Protein AF-A0A7Y5G0J4-F1 (afdb_monomer)

Secondary structure (DSSP, 8-state):
-PPPP-S-GGG---HHHHHHHHHHHHHHHHHHHHIIIIIS-HHHHHHHHHHHHHHHHHHHHHHHHHHHHHHSTTHHHHHHHHHHHHHHHHHTTSHHHHHHHHHHHHHHHHHHHHHHHHHHHHHHHHHHHHHHHHHHHHT-HHHHHHHHHHHHHHHHHHHHHHHHHHHHHHHHHHHHHHHHHHHHHHHHHHHHHHHHHHHHHHHHHHHHHHHT----------S--

Structure (mmCIF, N/CA/C/O backbone):
data_AF-A0A7Y5G0J4-F1
#
_entry.id   AF-A0A7Y5G0J4-F1
#
loop_
_atom_site.group_PDB
_atom_site.id
_atom_site.type_symbol
_atom_site.label_atom_id
_atom_site.label_alt_id
_atom_site.label_comp_id
_atom_site.label_asym_id
_atom_site.label_entity_id
_atom_site.label_seq_id
_atom_site.pdbx_PDB_ins_code
_atom_site.Cartn_x
_atom_site.Cartn_y
_atom_site.Cartn_z
_atom_site.occupancy
_atom_site.B_iso_or_equiv
_atom_site.auth_seq_id
_atom_site.auth_comp_id
_atom_site.auth_asym_id
_atom_site.auth_atom_id
_atom_site.pdbx_PDB_model_num
ATOM 1 N N . MET A 1 1 ? -4.016 14.919 -93.651 1.00 45.12 1 MET A N 1
ATOM 2 C CA . MET A 1 1 ? -5.155 15.073 -92.718 1.00 45.12 1 MET A CA 1
ATOM 3 C C . MET A 1 1 ? -5.868 13.736 -92.632 1.00 45.12 1 MET A C 1
ATOM 5 O O . MET A 1 1 ? -6.363 13.275 -93.651 1.00 45.12 1 MET A O 1
ATOM 9 N N . ALA A 1 2 ? -5.837 13.068 -91.477 1.00 47.31 2 ALA A N 1
ATOM 10 C CA . ALA A 1 2 ? -6.532 11.793 -91.306 1.00 47.31 2 ALA A CA 1
ATOM 11 C C . ALA A 1 2 ? -8.051 12.014 -91.399 1.00 47.31 2 ALA A C 1
ATOM 13 O O . ALA A 1 2 ? -8.580 12.944 -90.786 1.00 47.31 2 ALA A O 1
ATOM 14 N N . LYS A 1 3 ? -8.729 11.192 -92.207 1.00 55.12 3 LYS A N 1
ATOM 15 C CA . LYS A 1 3 ? -10.177 11.253 -92.438 1.00 55.12 3 LYS A CA 1
ATOM 16 C C . LYS A 1 3 ? -10.890 11.051 -91.094 1.00 55.12 3 LYS A C 1
ATOM 18 O O . LYS A 1 3 ? -10.662 10.039 -90.432 1.00 55.12 3 LYS A O 1
ATOM 23 N N . ARG A 1 4 ? -11.694 12.027 -90.654 1.00 59.94 4 ARG A N 1
ATOM 24 C CA . ARG A 1 4 ? -12.544 11.867 -89.463 1.00 59.94 4 ARG A CA 1
ATOM 25 C C . ARG A 1 4 ? -13.545 10.751 -89.770 1.00 59.94 4 ARG A C 1
ATOM 27 O O . ARG A 1 4 ? -14.132 10.756 -90.842 1.00 59.94 4 ARG A O 1
ATOM 34 N N . SER A 1 5 ? -13.661 9.766 -88.884 1.00 60.00 5 SER A N 1
ATOM 35 C CA . SER A 1 5 ? -14.581 8.639 -89.064 1.00 60.00 5 SER A CA 1
ATOM 36 C C . SER A 1 5 ? -16.030 9.132 -89.106 1.00 60.00 5 SER A C 1
ATOM 38 O O . SER A 1 5 ? -16.421 9.874 -88.207 1.00 60.00 5 SER A O 1
ATOM 40 N N . ASP A 1 6 ? -16.818 8.661 -90.073 1.00 64.75 6 ASP A N 1
ATOM 41 C CA . ASP A 1 6 ? -18.230 9.037 -90.293 1.00 64.75 6 ASP A CA 1
ATOM 42 C C . ASP A 1 6 ? -19.220 8.411 -89.280 1.00 64.75 6 ASP A C 1
ATOM 44 O O . ASP A 1 6 ? -20.431 8.478 -89.465 1.00 64.75 6 ASP A O 1
ATOM 48 N N . ILE A 1 7 ? -18.720 7.789 -88.207 1.00 67.25 7 ILE A N 1
ATOM 49 C CA . ILE A 1 7 ? -19.542 7.155 -87.167 1.00 67.25 7 ILE A CA 1
ATOM 50 C C . ILE A 1 7 ? -20.028 8.246 -86.194 1.00 67.25 7 ILE A C 1
ATOM 52 O O . ILE A 1 7 ? -19.174 8.990 -85.682 1.00 67.25 7 ILE A O 1
ATOM 56 N N . PRO A 1 8 ? -21.345 8.352 -85.911 1.00 71.31 8 PRO A N 1
ATOM 57 C CA . PRO A 1 8 ? -21.879 9.267 -84.902 1.00 71.31 8 PRO A CA 1
ATOM 58 C C . PRO A 1 8 ? -21.146 9.085 -83.569 1.00 71.31 8 PRO A C 1
ATOM 60 O O . PRO A 1 8 ? -20.835 7.962 -83.178 1.00 71.31 8 PRO A O 1
ATOM 63 N N . ILE A 1 9 ? -20.847 10.178 -82.859 1.00 66.81 9 ILE A N 1
ATOM 64 C CA . ILE A 1 9 ? -20.087 10.128 -81.590 1.00 66.81 9 ILE A CA 1
ATOM 65 C C . ILE A 1 9 ? -20.737 9.182 -80.568 1.00 66.81 9 ILE A C 1
ATOM 67 O O . ILE A 1 9 ? -20.024 8.534 -79.807 1.00 66.81 9 ILE A O 1
ATOM 71 N N . GLU A 1 10 ? -22.064 9.079 -80.598 1.00 66.62 10 GLU A N 1
ATOM 72 C CA . GLU A 1 10 ? -22.886 8.254 -79.70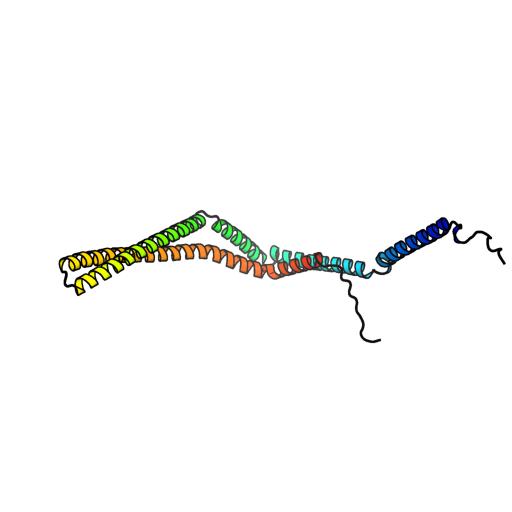8 1.00 66.62 10 GLU A CA 1
ATOM 73 C C . GLU A 1 10 ? -22.717 6.738 -79.931 1.00 66.62 10 GLU A C 1
ATOM 75 O O . GLU A 1 10 ? -22.928 5.968 -79.000 1.00 66.62 10 GLU A O 1
ATOM 80 N N . GLU A 1 11 ? -22.289 6.298 -81.123 1.00 71.94 11 GLU A N 1
ATOM 81 C CA . GLU A 1 11 ? -22.134 4.873 -81.483 1.00 71.94 11 GLU A CA 1
ATOM 82 C C . GLU A 1 11 ? -20.679 4.374 -81.404 1.00 71.94 11 GLU A C 1
ATOM 84 O O . GLU A 1 11 ? -20.387 3.207 -81.676 1.00 71.94 11 GLU A O 1
ATOM 89 N N . ARG A 1 12 ? -19.725 5.249 -81.062 1.00 75.12 12 ARG A N 1
ATOM 90 C CA . ARG A 1 12 ? -18.301 4.890 -81.025 1.00 75.12 12 ARG A CA 1
ATOM 91 C C . ARG A 1 12 ? -17.968 4.175 -79.720 1.00 75.12 12 ARG A C 1
ATOM 93 O O . ARG A 1 12 ? -18.114 4.730 -78.635 1.00 75.12 12 ARG A O 1
ATOM 100 N N . ASP A 1 13 ? -17.448 2.956 -79.832 1.00 78.88 13 ASP A N 1
ATOM 101 C CA . ASP A 1 13 ? -16.995 2.194 -78.671 1.00 78.88 13 ASP A CA 1
ATOM 102 C C . ASP A 1 13 ? -15.651 2.730 -78.150 1.00 78.88 13 ASP A C 1
ATOM 104 O O . ASP A 1 13 ? -14.577 2.450 -78.689 1.00 78.88 13 ASP A O 1
ATOM 108 N N . TYR A 1 14 ? -15.717 3.515 -77.076 1.00 83.88 14 TYR A N 1
ATOM 109 C CA . TYR A 1 14 ? -14.554 4.045 -76.365 1.00 83.88 14 TYR A CA 1
ATOM 110 C C . TYR A 1 14 ? -14.057 3.124 -75.244 1.00 83.88 14 TYR A C 1
ATOM 112 O O . TYR A 1 14 ? -13.113 3.492 -74.546 1.00 83.88 14 TYR A O 1
ATOM 120 N N . SER A 1 15 ? -14.635 1.931 -75.065 1.00 85.38 15 SER A N 1
ATOM 121 C CA . SER A 1 15 ? -14.339 1.053 -73.922 1.00 85.38 15 SER A CA 1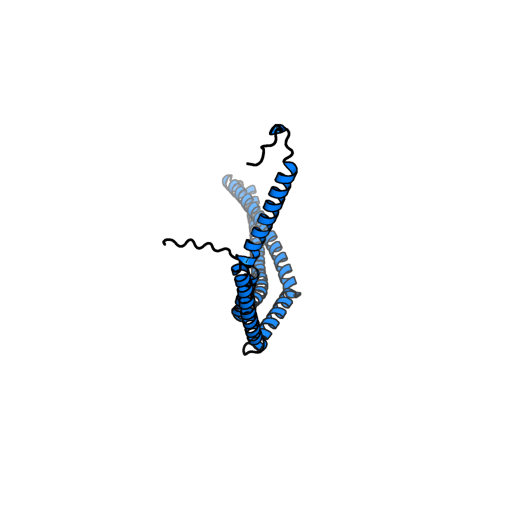
ATOM 122 C C . SER A 1 15 ? -12.863 0.673 -73.832 1.00 85.38 15 SER A C 1
ATOM 124 O O . SER A 1 15 ? -12.301 0.643 -72.742 1.00 85.38 15 SER A O 1
ATOM 126 N N . HIS A 1 16 ? -12.197 0.454 -74.968 1.00 86.25 16 HIS A N 1
ATOM 127 C CA . HIS A 1 16 ? -10.762 0.159 -75.022 1.00 86.25 16 HIS A CA 1
ATOM 128 C C . HIS A 1 16 ? -9.891 1.372 -74.651 1.00 86.25 16 HIS A C 1
ATOM 130 O O . HIS A 1 16 ? -8.908 1.216 -73.931 1.00 86.25 16 HIS A O 1
ATOM 136 N N . ILE A 1 17 ? -10.259 2.584 -75.088 1.00 88.00 17 ILE A N 1
ATOM 137 C CA . ILE A 1 17 ? -9.561 3.827 -74.712 1.00 88.00 17 ILE A CA 1
ATOM 138 C C . ILE A 1 17 ? -9.751 4.087 -73.221 1.00 88.00 17 ILE A C 1
ATOM 140 O O . ILE A 1 17 ? -8.777 4.351 -72.521 1.00 88.00 17 ILE A O 1
ATOM 144 N N . TYR A 1 18 ? -10.981 3.947 -72.724 1.00 90.62 18 TYR A N 1
ATOM 145 C CA . TYR A 1 18 ? -11.283 4.063 -71.304 1.00 90.62 18 TYR A CA 1
ATOM 146 C C . TYR A 1 18 ? -10.487 3.041 -70.490 1.00 90.62 18 TYR A C 1
ATOM 148 O O . TYR A 1 18 ? -9.806 3.425 -69.549 1.00 90.62 18 TYR A O 1
ATOM 156 N N . PHE A 1 19 ? -10.468 1.769 -70.899 1.00 94.00 19 PHE A N 1
ATOM 157 C CA . PHE A 1 19 ? -9.692 0.722 -70.236 1.00 94.00 19 PHE A CA 1
ATOM 158 C C . PHE A 1 19 ? -8.194 1.045 -70.187 1.00 94.00 19 PHE A C 1
ATOM 160 O O . PHE A 1 19 ? -7.582 0.936 -69.127 1.00 94.00 19 PHE A O 1
ATOM 167 N N . VAL A 1 20 ? -7.603 1.493 -71.300 1.00 94.12 20 VAL A N 1
ATOM 168 C CA . VAL A 1 20 ? -6.185 1.883 -71.346 1.00 94.12 20 VAL A CA 1
ATOM 169 C C . VAL A 1 20 ? -5.917 3.093 -70.449 1.00 94.12 20 VAL A C 1
ATOM 171 O O . VAL A 1 20 ? -4.961 3.075 -69.676 1.00 94.12 20 VAL A O 1
ATOM 174 N N . CYS A 1 21 ? -6.763 4.123 -70.490 1.00 94.12 21 CYS A N 1
ATOM 175 C CA . CYS A 1 21 ? -6.635 5.294 -69.622 1.00 94.12 21 CYS A CA 1
ATOM 176 C C . CYS A 1 21 ? -6.797 4.935 -68.137 1.00 94.12 21 CYS A C 1
ATOM 178 O O . CYS A 1 21 ? -6.017 5.406 -67.314 1.00 94.12 21 CYS A O 1
ATOM 180 N N . SER A 1 22 ? -7.752 4.071 -67.788 1.00 93.12 22 SER A N 1
ATOM 181 C CA . SER A 1 22 ? -7.958 3.576 -66.423 1.00 93.12 22 SER A CA 1
ATOM 182 C C . SER A 1 22 ? -6.797 2.705 -65.946 1.00 93.12 22 SER A C 1
ATOM 184 O O . SER A 1 22 ? -6.371 2.843 -64.802 1.00 93.12 22 SER A O 1
ATOM 186 N N . ALA A 1 23 ? -6.239 1.851 -66.808 1.00 94.81 23 ALA A N 1
ATOM 187 C CA . ALA A 1 23 ? -5.066 1.042 -66.488 1.00 94.81 23 ALA A CA 1
ATOM 188 C C . ALA A 1 23 ? -3.824 1.919 -66.261 1.00 94.81 23 ALA A C 1
ATOM 190 O O . ALA A 1 23 ? -3.105 1.728 -65.282 1.00 94.81 23 ALA A O 1
ATOM 191 N N . LEU A 1 24 ? -3.604 2.924 -67.116 1.00 96.00 24 LEU A N 1
ATOM 192 C CA . LEU A 1 24 ? -2.523 3.897 -66.943 1.00 96.00 24 LEU A CA 1
ATOM 193 C C . LEU A 1 24 ? -2.695 4.716 -65.664 1.00 96.00 24 LEU A C 1
ATOM 195 O O . LEU A 1 24 ? -1.723 4.911 -64.935 1.00 96.00 24 LEU A O 1
ATOM 199 N N . LEU A 1 25 ? -3.921 5.149 -65.360 1.00 95.62 25 LEU A N 1
ATOM 200 C CA . LEU A 1 25 ? -4.226 5.846 -64.116 1.00 95.62 25 LEU A CA 1
ATOM 201 C C . LEU A 1 25 ? -3.913 4.962 -62.905 1.00 95.62 25 LEU A C 1
ATOM 203 O O . LEU A 1 25 ? -3.213 5.410 -62.002 1.00 95.62 25 LEU A O 1
ATOM 207 N N . ALA A 1 26 ? -4.356 3.701 -62.909 1.00 95.38 26 ALA A N 1
ATOM 208 C CA . ALA A 1 26 ? -4.093 2.762 -61.824 1.00 95.38 26 ALA A CA 1
ATOM 209 C C . ALA A 1 26 ? -2.587 2.553 -61.608 1.00 95.38 26 ALA A C 1
ATOM 211 O O . ALA A 1 26 ? -2.108 2.666 -60.481 1.00 95.38 26 ALA A O 1
ATOM 212 N N . VAL A 1 27 ? -1.822 2.320 -62.680 1.00 96.00 27 VAL A N 1
ATOM 213 C CA . VAL A 1 27 ? -0.360 2.170 -62.604 1.00 96.00 27 VAL A CA 1
ATOM 214 C C . VAL A 1 27 ? 0.298 3.438 -62.062 1.00 96.00 27 VAL A C 1
ATOM 216 O O . VAL A 1 27 ? 1.147 3.344 -61.177 1.00 96.00 27 VAL A O 1
ATOM 219 N N . ALA A 1 28 ? -0.112 4.620 -62.526 1.00 94.69 28 ALA A N 1
ATOM 220 C CA . ALA A 1 28 ? 0.411 5.889 -62.028 1.00 94.69 28 ALA A CA 1
ATOM 221 C C . ALA A 1 28 ? 0.089 6.101 -60.540 1.00 94.69 28 ALA A C 1
ATOM 223 O O . ALA A 1 28 ? 0.949 6.555 -59.788 1.00 94.69 28 ALA A O 1
ATOM 224 N N . THR A 1 29 ? -1.114 5.730 -60.088 1.00 93.62 29 THR A N 1
ATOM 225 C CA . THR A 1 29 ? -1.495 5.797 -58.670 1.00 93.62 29 THR A CA 1
ATOM 226 C C . THR A 1 29 ? -0.674 4.827 -57.822 1.00 93.62 29 THR A C 1
ATOM 228 O O . THR A 1 29 ? -0.127 5.238 -56.801 1.00 93.62 29 THR A O 1
ATOM 231 N N . PHE A 1 30 ? -0.515 3.568 -58.243 1.00 93.25 30 PHE A N 1
ATOM 232 C CA . PHE A 1 30 ? 0.323 2.603 -57.522 1.00 93.25 30 PHE A CA 1
ATOM 233 C C . PHE A 1 30 ? 1.782 3.046 -57.467 1.00 93.25 30 PHE A C 1
ATOM 235 O O . PHE A 1 30 ? 2.403 2.985 -56.407 1.00 93.25 30 PHE A O 1
ATOM 242 N N . TRP A 1 31 ? 2.316 3.540 -58.582 1.00 93.12 31 TRP A N 1
ATOM 243 C CA . TRP A 1 31 ? 3.670 4.072 -58.631 1.00 93.12 31 TRP A CA 1
ATOM 244 C C . TRP A 1 31 ? 3.838 5.271 -57.694 1.00 93.12 31 TRP A C 1
ATOM 246 O O . TRP A 1 31 ? 4.789 5.293 -56.921 1.00 93.12 31 TRP A O 1
ATOM 256 N N . ALA A 1 32 ? 2.891 6.214 -57.676 1.00 89.25 32 ALA A N 1
ATOM 257 C CA . ALA A 1 32 ? 2.928 7.366 -56.774 1.00 89.25 32 ALA A CA 1
ATOM 258 C C . ALA A 1 32 ? 2.867 6.957 -55.291 1.00 89.25 32 ALA A C 1
ATOM 260 O O . ALA A 1 32 ? 3.576 7.530 -54.464 1.00 89.25 32 ALA A O 1
ATOM 261 N N . VAL A 1 33 ? 2.067 5.943 -54.945 1.00 85.44 33 VAL A N 1
ATOM 262 C CA . VAL A 1 33 ? 2.011 5.391 -53.580 1.00 85.44 33 VAL A CA 1
ATOM 263 C C . VAL A 1 33 ? 3.345 4.742 -53.199 1.00 85.44 33 VAL A C 1
ATOM 265 O O . VAL A 1 33 ? 3.855 4.986 -52.105 1.00 85.44 33 VAL A O 1
ATOM 268 N N . ILE A 1 34 ? 3.946 3.958 -54.100 1.00 84.81 34 ILE A N 1
ATOM 269 C CA . ILE A 1 34 ? 5.256 3.332 -53.872 1.00 84.81 34 ILE A CA 1
ATOM 270 C C . ILE A 1 34 ? 6.349 4.400 -53.728 1.00 84.81 34 ILE A C 1
ATOM 272 O O . ILE A 1 34 ? 7.123 4.342 -52.775 1.00 84.81 34 ILE A O 1
ATOM 276 N N . ASP A 1 35 ? 6.385 5.396 -54.614 1.00 84.69 35 ASP A N 1
ATOM 277 C CA . ASP A 1 35 ? 7.335 6.515 -54.579 1.00 84.69 35 ASP A CA 1
ATOM 278 C C . ASP A 1 35 ? 7.221 7.303 -53.262 1.00 84.69 35 ASP A C 1
ATOM 280 O O . ASP A 1 35 ? 8.220 7.589 -52.599 1.00 84.69 35 ASP A O 1
ATOM 284 N N . MET A 1 36 ? 5.996 7.574 -52.803 1.00 79.62 36 MET A N 1
ATOM 285 C CA . MET A 1 36 ? 5.758 8.281 -51.543 1.00 79.62 36 MET A CA 1
ATOM 286 C C . MET A 1 36 ? 6.239 7.489 -50.314 1.00 79.62 36 MET A C 1
ATOM 288 O O . MET A 1 36 ? 6.842 8.066 -49.403 1.00 79.62 36 MET A O 1
ATOM 292 N N . ILE A 1 37 ? 5.989 6.176 -50.282 1.00 72.62 37 ILE A N 1
ATOM 293 C CA . ILE A 1 37 ? 6.330 5.314 -49.140 1.00 72.62 37 ILE A CA 1
ATOM 294 C C . ILE A 1 37 ? 7.829 4.992 -49.108 1.00 72.62 37 ILE A C 1
ATOM 296 O O . ILE A 1 37 ? 8.444 5.041 -48.044 1.00 72.62 37 ILE A O 1
ATOM 300 N N . TRP A 1 38 ? 8.431 4.669 -50.254 1.00 69.56 38 TRP A N 1
ATOM 301 C CA . TRP A 1 38 ? 9.793 4.130 -50.312 1.00 69.56 38 TRP A CA 1
ATOM 302 C C . TRP A 1 38 ? 10.856 5.169 -50.657 1.00 69.56 38 TRP A C 1
ATOM 304 O O . TRP A 1 38 ? 11.949 5.117 -50.095 1.00 69.56 38 TRP A O 1
ATOM 314 N N . VAL A 1 39 ? 10.559 6.113 -51.553 1.00 71.75 39 VAL A N 1
ATOM 315 C CA . VAL A 1 39 ? 11.553 7.073 -52.062 1.00 71.75 39 VAL A CA 1
ATOM 316 C C . VAL A 1 39 ? 11.520 8.370 -51.257 1.00 71.75 39 VAL A C 1
ATOM 318 O O . VAL A 1 39 ? 12.565 8.886 -50.867 1.00 71.75 39 VAL A O 1
ATOM 321 N N . ARG A 1 40 ? 10.322 8.886 -50.951 1.00 68.06 40 ARG A N 1
ATOM 322 C CA . ARG A 1 40 ? 10.151 10.205 -50.310 1.00 68.06 40 ARG A CA 1
ATOM 323 C C . ARG A 1 40 ? 10.009 10.184 -48.790 1.00 68.06 40 ARG A C 1
ATOM 325 O O . ARG A 1 40 ? 10.016 11.252 -48.182 1.00 68.06 40 ARG A O 1
ATOM 332 N N . SER A 1 41 ? 9.941 9.008 -48.158 1.00 69.69 41 SER A N 1
ATOM 333 C CA . SER A 1 41 ? 9.853 8.877 -46.691 1.00 69.69 41 SER A CA 1
ATOM 334 C C . SER A 1 41 ? 11.108 8.285 -46.010 1.00 69.69 41 SER A C 1
ATOM 336 O O . SER A 1 41 ? 10.969 7.478 -45.086 1.00 69.69 41 SER A O 1
ATOM 338 N N . PRO A 1 42 ? 12.352 8.680 -46.375 1.00 74.00 42 PRO A N 1
ATOM 339 C CA . PRO A 1 42 ? 13.560 8.157 -45.726 1.00 74.00 42 PRO A CA 1
ATOM 340 C C . PRO A 1 42 ? 13.597 8.479 -44.224 1.00 74.00 42 PRO A C 1
ATOM 342 O O . PRO A 1 42 ? 14.145 7.710 -43.436 1.00 74.00 42 PRO A O 1
ATOM 345 N N . TRP A 1 43 ? 12.935 9.561 -43.807 1.00 77.69 43 TRP A N 1
ATOM 346 C CA . TRP A 1 43 ? 12.838 9.993 -42.415 1.00 77.69 43 TRP A CA 1
ATOM 347 C C . TRP A 1 43 ? 12.212 8.932 -41.489 1.00 77.69 43 TRP A C 1
ATOM 349 O O . TRP A 1 43 ? 12.632 8.822 -40.341 1.00 77.69 43 TRP A O 1
ATOM 359 N N . GLN A 1 44 ? 11.279 8.098 -41.973 1.00 82.12 44 GLN A N 1
ATOM 360 C CA . GLN A 1 44 ? 10.686 7.009 -41.176 1.00 82.12 44 GLN A CA 1
ATOM 361 C C . GLN A 1 44 ? 11.699 5.904 -40.877 1.00 82.12 44 GLN A C 1
ATOM 363 O O . GLN A 1 44 ? 11.682 5.289 -39.810 1.00 82.12 44 GLN A O 1
ATOM 368 N N . ARG A 1 45 ? 12.578 5.612 -41.842 1.00 83.69 45 ARG A N 1
ATOM 369 C CA . ARG A 1 45 ? 13.673 4.655 -41.661 1.00 83.69 45 ARG A CA 1
ATOM 370 C C . ARG A 1 45 ? 14.700 5.220 -40.688 1.00 83.69 45 ARG A C 1
ATOM 372 O O . ARG A 1 45 ? 15.079 4.516 -39.761 1.00 83.69 45 ARG A O 1
ATOM 379 N N . THR A 1 46 ? 15.068 6.489 -40.850 1.00 87.12 46 THR A N 1
ATOM 380 C CA . THR A 1 46 ? 15.980 7.184 -39.935 1.00 87.12 46 THR A CA 1
ATOM 381 C C . THR A 1 46 ? 15.432 7.226 -38.509 1.00 87.12 46 THR A C 1
ATOM 383 O O . THR A 1 46 ? 16.173 6.945 -37.578 1.00 87.12 46 THR A O 1
ATOM 386 N N . GLN A 1 47 ? 14.137 7.501 -38.313 1.00 88.62 47 GLN A N 1
ATOM 387 C CA . GLN A 1 47 ? 13.513 7.485 -36.984 1.00 88.62 47 GLN A CA 1
ATOM 388 C C . GLN A 1 47 ? 13.498 6.090 -36.351 1.00 88.62 47 GLN A C 1
ATOM 390 O O . GLN A 1 47 ? 13.787 5.962 -35.166 1.00 88.62 47 GLN A O 1
ATOM 395 N N . ARG A 1 48 ? 13.190 5.039 -37.124 1.00 88.75 48 ARG A N 1
ATOM 396 C CA . ARG A 1 48 ? 13.254 3.655 -36.624 1.00 88.75 48 ARG A CA 1
ATOM 397 C C . ARG A 1 48 ? 14.667 3.267 -36.211 1.00 88.75 48 ARG A C 1
ATOM 399 O O . ARG A 1 48 ? 14.848 2.687 -35.147 1.00 88.75 48 ARG A O 1
ATOM 406 N N . GLU A 1 49 ? 15.650 3.615 -37.032 1.00 91.25 49 GLU A N 1
ATOM 407 C CA . GLU A 1 49 ? 17.052 3.326 -36.749 1.00 91.25 49 GLU A CA 1
ATOM 408 C C . GLU A 1 49 ? 17.565 4.113 -35.540 1.00 91.25 49 GLU A C 1
ATOM 410 O O . GLU A 1 49 ? 18.226 3.552 -34.672 1.00 91.25 49 GLU A O 1
ATOM 415 N N . PHE A 1 50 ? 17.187 5.387 -35.426 1.00 92.81 50 PHE A N 1
ATOM 416 C CA . PHE A 1 50 ? 17.484 6.200 -34.253 1.00 92.81 50 PHE A CA 1
ATOM 417 C C . PHE A 1 50 ?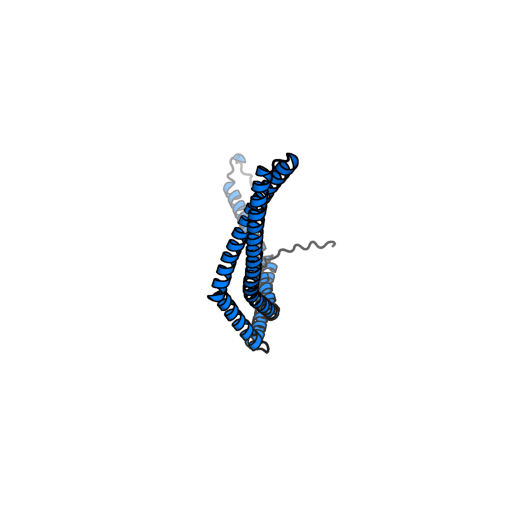 16.881 5.597 -32.980 1.00 92.81 50 PHE A C 1
ATOM 419 O O . PHE A 1 50 ? 17.600 5.415 -32.004 1.00 92.81 50 PHE A O 1
ATOM 426 N N . ASN A 1 51 ? 15.594 5.227 -32.997 1.00 93.06 51 ASN A N 1
ATOM 427 C CA . ASN A 1 51 ? 14.942 4.587 -31.851 1.00 93.06 51 ASN A CA 1
ATOM 428 C C . ASN A 1 51 ? 15.625 3.259 -31.481 1.00 93.06 51 ASN A C 1
ATOM 430 O O . ASN A 1 51 ? 15.786 2.970 -30.300 1.00 93.06 51 ASN A O 1
ATOM 434 N N . ARG A 1 52 ? 16.053 2.463 -32.474 1.00 94.44 52 ARG A N 1
ATOM 435 C CA . ARG A 1 52 ? 16.803 1.216 -32.253 1.00 94.44 52 ARG A CA 1
ATOM 436 C C . ARG A 1 52 ? 18.122 1.481 -31.525 1.00 94.44 52 ARG A C 1
ATOM 438 O O . ARG A 1 52 ? 18.384 0.849 -30.509 1.00 94.44 52 ARG A O 1
ATOM 445 N N . ILE A 1 53 ? 18.920 2.428 -32.016 1.00 96.06 53 ILE A N 1
ATOM 446 C CA . ILE A 1 53 ? 20.219 2.777 -31.421 1.00 96.06 53 ILE A CA 1
ATOM 447 C C . ILE A 1 53 ? 20.036 3.378 -30.021 1.00 96.06 53 ILE A C 1
ATOM 449 O O . ILE A 1 53 ? 20.752 3.006 -29.096 1.00 96.06 53 ILE A O 1
ATOM 453 N N . GLU A 1 54 ? 19.060 4.274 -29.840 1.00 95.62 54 GLU A N 1
ATOM 454 C CA . GLU A 1 54 ? 18.725 4.842 -28.528 1.00 95.62 54 GLU A CA 1
ATOM 455 C C . GLU A 1 54 ? 18.343 3.736 -27.537 1.00 95.62 54 GLU A C 1
ATOM 457 O O . GLU A 1 54 ? 18.811 3.737 -26.401 1.00 95.62 54 GLU A O 1
ATOM 462 N N . LYS A 1 55 ? 17.541 2.757 -27.971 1.00 95.31 55 LYS A N 1
ATOM 463 C CA . LYS A 1 55 ? 17.181 1.600 -27.150 1.00 95.31 55 LYS A CA 1
ATOM 464 C C . LYS A 1 55 ? 18.403 0.767 -26.765 1.00 95.31 55 LYS A C 1
ATOM 466 O O . LYS A 1 55 ? 18.525 0.409 -25.599 1.00 95.31 55 LYS A O 1
ATOM 471 N N . GLU A 1 56 ? 19.295 0.472 -27.705 1.00 96.62 56 GLU A N 1
ATOM 472 C CA . GLU A 1 56 ? 20.515 -0.306 -27.445 1.00 96.62 56 GLU A CA 1
ATOM 473 C C . GLU A 1 56 ? 21.430 0.385 -26.423 1.00 96.62 56 GLU A C 1
ATOM 475 O O . GLU A 1 56 ? 21.903 -0.260 -25.487 1.00 96.62 56 GLU A O 1
ATOM 480 N N . ASP A 1 57 ? 21.617 1.703 -26.537 1.00 97.06 57 ASP A N 1
ATOM 481 C CA . ASP A 1 57 ? 22.370 2.500 -25.557 1.00 97.06 57 ASP A CA 1
ATOM 482 C C . ASP A 1 57 ? 21.704 2.486 -24.171 1.00 97.06 57 ASP A C 1
ATOM 484 O O . ASP A 1 57 ? 22.366 2.267 -23.153 1.00 97.06 57 ASP A O 1
ATOM 488 N N . LEU A 1 58 ? 20.380 2.662 -24.110 1.00 96.94 58 LEU A N 1
ATOM 489 C CA . LEU A 1 58 ? 19.638 2.593 -22.850 1.00 96.94 58 LEU A CA 1
ATOM 490 C C . LEU A 1 58 ? 19.704 1.200 -22.213 1.00 96.94 58 LEU A C 1
ATOM 492 O O . LEU A 1 58 ? 19.853 1.099 -20.997 1.00 96.94 58 LEU A O 1
ATOM 496 N N . GLN A 1 59 ? 19.635 0.135 -23.012 1.00 97.19 59 GLN A N 1
ATOM 497 C CA . GLN A 1 59 ? 19.781 -1.241 -22.538 1.00 97.19 59 GLN A CA 1
ATOM 498 C C . GLN A 1 59 ? 21.190 -1.509 -22.006 1.00 97.19 59 GLN A C 1
ATOM 500 O O . GLN A 1 59 ? 21.334 -2.141 -20.961 1.00 97.19 59 GLN A O 1
ATOM 505 N N . ALA A 1 60 ? 22.229 -0.997 -22.668 1.00 97.50 60 ALA A N 1
ATOM 506 C CA . ALA A 1 60 ? 23.597 -1.098 -22.169 1.00 97.50 60 ALA A CA 1
ATOM 507 C C . ALA A 1 60 ? 23.754 -0.389 -20.812 1.00 97.50 60 ALA A C 1
ATOM 509 O O . ALA A 1 60 ? 24.327 -0.959 -19.883 1.00 97.50 60 ALA A O 1
ATOM 510 N N . LYS A 1 61 ? 23.182 0.814 -20.667 1.00 97.12 61 LYS A N 1
ATOM 511 C CA . LYS A 1 61 ? 23.163 1.558 -19.395 1.00 97.12 61 LYS A CA 1
ATOM 512 C C . LYS A 1 61 ? 22.390 0.823 -18.306 1.00 97.12 61 LYS A C 1
ATOM 514 O O . LYS A 1 61 ? 22.873 0.738 -17.182 1.00 97.12 61 LYS A O 1
ATOM 519 N N . LEU A 1 62 ? 21.229 0.258 -18.641 1.00 96.69 62 LEU A N 1
ATOM 520 C CA . LEU A 1 62 ? 20.432 -0.542 -17.713 1.00 96.69 62 LEU A CA 1
ATOM 521 C C . LEU A 1 62 ? 21.222 -1.757 -17.216 1.00 96.69 62 LEU A C 1
ATOM 523 O O . LEU A 1 62 ? 21.257 -2.006 -16.016 1.00 96.69 62 LEU A O 1
ATOM 527 N N . ASN A 1 63 ? 21.882 -2.485 -18.119 1.00 96.12 63 ASN A N 1
ATOM 528 C CA . ASN A 1 63 ? 22.691 -3.648 -17.760 1.00 96.12 63 ASN A CA 1
ATOM 529 C C . ASN A 1 63 ? 23.862 -3.265 -16.849 1.00 96.12 63 ASN A C 1
ATOM 531 O O . ASN A 1 63 ? 24.095 -3.947 -15.855 1.00 96.12 63 ASN A O 1
ATOM 535 N N . ALA A 1 64 ? 24.551 -2.159 -17.145 1.00 95.00 64 ALA A N 1
ATOM 536 C CA . ALA A 1 64 ? 25.622 -1.648 -16.295 1.00 95.00 64 ALA A CA 1
ATOM 537 C C . ALA A 1 64 ? 25.108 -1.261 -14.898 1.00 95.00 64 ALA A C 1
ATOM 539 O O . ALA A 1 64 ? 25.760 -1.550 -13.899 1.00 95.00 64 ALA A O 1
ATOM 540 N N . GLU A 1 65 ? 23.929 -0.642 -14.805 1.00 93.69 65 GLU A N 1
ATOM 541 C CA . GLU A 1 65 ? 23.335 -0.277 -13.516 1.00 93.69 65 GLU A CA 1
ATOM 542 C C . GLU A 1 65 ? 22.891 -1.505 -12.713 1.00 93.69 65 GLU A C 1
ATOM 544 O O . GLU A 1 65 ? 23.156 -1.609 -11.517 1.00 93.69 65 GLU A O 1
ATOM 549 N N . VAL A 1 66 ? 22.290 -2.494 -13.377 1.00 93.69 66 VAL A N 1
ATOM 550 C CA . VAL A 1 66 ? 21.981 -3.787 -12.755 1.00 93.69 66 VAL A CA 1
ATOM 551 C C . VAL A 1 66 ? 23.257 -4.463 -12.255 1.00 93.69 66 VAL A C 1
ATOM 553 O O . VAL A 1 66 ? 23.270 -4.974 -11.139 1.00 93.69 66 VAL A O 1
ATOM 556 N N . GLU A 1 67 ? 24.343 -4.419 -13.025 1.00 93.81 67 GLU A N 1
ATOM 557 C CA . GLU A 1 67 ? 25.631 -4.971 -12.612 1.00 93.81 67 GLU A CA 1
ATOM 558 C C . GLU A 1 67 ? 26.196 -4.256 -11.377 1.00 93.81 67 GLU A C 1
ATOM 560 O O . GLU A 1 67 ? 26.670 -4.928 -10.459 1.00 93.81 67 GLU A O 1
ATOM 565 N N . LYS A 1 68 ? 26.079 -2.923 -11.281 1.00 91.88 68 LYS A N 1
ATOM 566 C CA . LYS A 1 68 ? 26.440 -2.185 -10.057 1.00 91.88 68 LYS A CA 1
ATOM 567 C C . LYS A 1 68 ? 25.609 -2.633 -8.854 1.00 91.88 68 LYS A C 1
ATOM 569 O O . LYS A 1 68 ? 26.163 -2.803 -7.770 1.00 91.88 68 LYS A O 1
ATOM 574 N N . LEU A 1 69 ? 24.310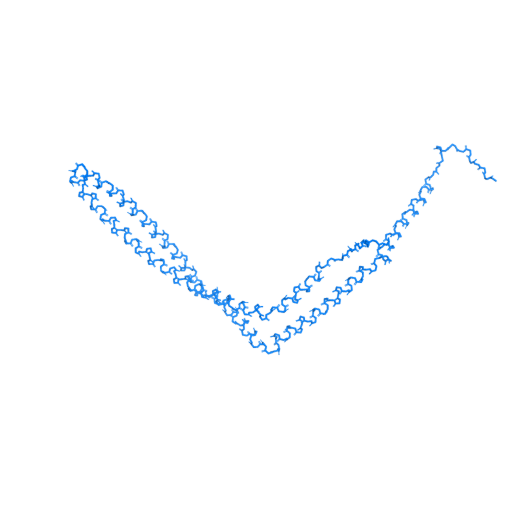 -2.873 -9.038 1.00 91.12 69 LEU A N 1
ATOM 575 C CA . LEU A 1 69 ? 23.425 -3.348 -7.970 1.00 91.12 69 LEU A CA 1
ATOM 576 C C . LEU A 1 69 ? 23.745 -4.784 -7.528 1.00 91.12 69 LEU A C 1
ATOM 578 O O . LEU A 1 69 ? 23.624 -5.095 -6.346 1.00 91.12 69 LEU A O 1
ATO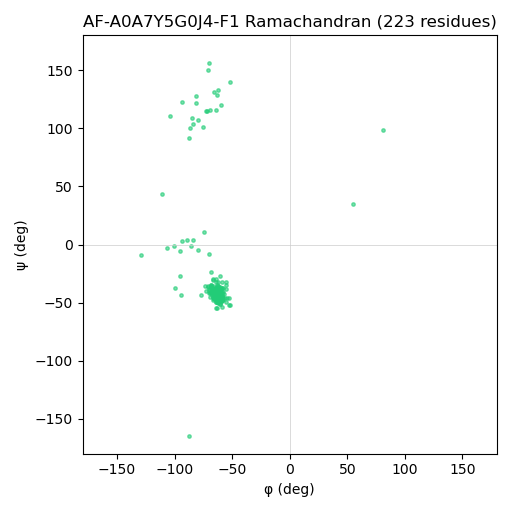M 582 N N . THR A 1 70 ? 24.148 -5.669 -8.445 1.00 89.88 70 THR A N 1
ATOM 583 C CA . THR A 1 70 ? 24.377 -7.094 -8.136 1.00 89.88 70 THR A CA 1
ATOM 584 C C . THR A 1 70 ? 25.823 -7.450 -7.809 1.00 89.88 70 THR A C 1
ATOM 586 O O . THR A 1 70 ? 26.056 -8.432 -7.106 1.00 89.88 70 THR A O 1
ATOM 589 N N . ASN A 1 71 ? 26.793 -6.697 -8.328 1.00 91.06 71 ASN A N 1
ATOM 590 C CA . ASN A 1 71 ? 28.227 -6.989 -8.229 1.00 91.06 71 ASN A CA 1
ATOM 591 C C . ASN A 1 71 ? 29.063 -5.806 -7.715 1.00 91.06 71 ASN A C 1
ATOM 593 O O . ASN A 1 71 ? 30.249 -5.992 -7.451 1.00 91.06 71 ASN A O 1
ATOM 597 N N . GLY A 1 72 ? 28.480 -4.613 -7.582 1.00 89.38 72 GLY A N 1
ATOM 598 C CA . GLY A 1 72 ? 29.162 -3.425 -7.070 1.00 89.38 72 GLY A CA 1
ATOM 599 C C . GLY A 1 72 ? 29.111 -3.292 -5.545 1.00 89.38 72 GLY A C 1
ATOM 600 O O . GLY A 1 72 ? 28.779 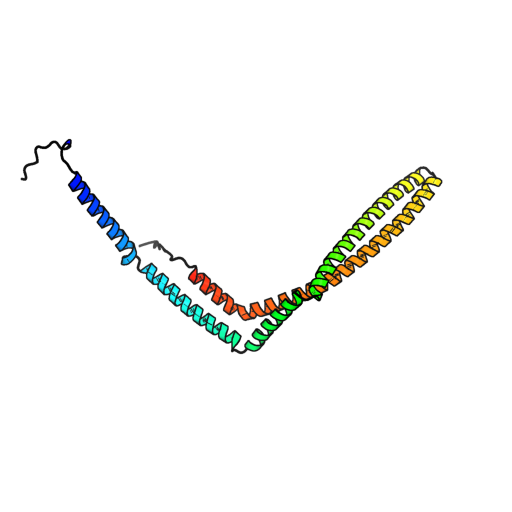-4.229 -4.820 1.00 89.38 72 GLY A O 1
ATOM 601 N N . GLU A 1 73 ? 29.425 -2.092 -5.056 1.00 86.31 73 GLU A N 1
ATOM 602 C CA . GLU A 1 73 ? 29.522 -1.779 -3.620 1.00 86.31 73 GLU A CA 1
ATOM 603 C C . GLU A 1 73 ? 28.194 -1.962 -2.870 1.00 86.31 73 GLU A C 1
ATOM 605 O O . GLU A 1 73 ? 28.177 -2.369 -1.711 1.00 86.31 73 GLU A O 1
ATOM 610 N N . SER A 1 74 ? 27.063 -1.721 -3.537 1.00 88.88 74 SER A N 1
ATOM 611 C CA . SER A 1 74 ? 25.729 -1.860 -2.941 1.00 88.88 74 SER A CA 1
ATOM 612 C C . SER A 1 74 ? 25.182 -3.289 -2.964 1.00 88.88 74 SER A C 1
ATOM 614 O O . SER A 1 74 ? 24.044 -3.492 -2.542 1.00 88.88 74 SER A O 1
ATOM 616 N N . LYS A 1 75 ? 25.952 -4.286 -3.424 1.00 91.62 75 LYS A N 1
ATOM 617 C CA . LYS A 1 75 ? 25.506 -5.684 -3.551 1.00 91.62 75 LYS A CA 1
ATOM 618 C C . LYS A 1 75 ? 24.923 -6.242 -2.258 1.00 91.62 75 LYS A C 1
ATOM 620 O O . LYS A 1 75 ? 23.820 -6.786 -2.262 1.00 91.62 75 LYS A O 1
ATOM 625 N N . ASP A 1 76 ? 25.658 -6.114 -1.159 1.00 92.12 76 ASP A N 1
ATOM 626 C CA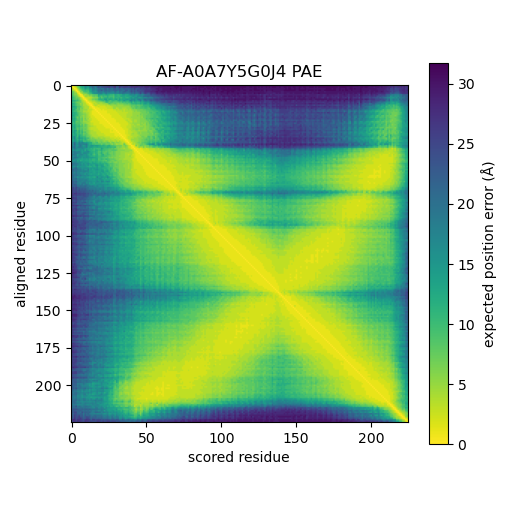 . ASP A 1 76 ? 25.248 -6.692 0.122 1.00 92.12 76 ASP A CA 1
ATOM 627 C C . ASP A 1 76 ? 24.018 -5.966 0.680 1.00 92.12 76 ASP A C 1
ATOM 629 O O . ASP A 1 76 ? 23.091 -6.593 1.200 1.00 92.12 76 ASP A O 1
ATOM 633 N N . GLN A 1 77 ? 23.950 -4.644 0.493 1.00 92.44 77 GLN A N 1
ATOM 634 C CA . GLN A 1 77 ? 22.774 -3.844 0.832 1.00 92.44 77 GLN A CA 1
ATOM 635 C C . GLN A 1 77 ? 21.552 -4.248 -0.008 1.00 92.44 77 GLN A C 1
ATOM 637 O O . GLN A 1 77 ? 20.461 -4.421 0.527 1.00 92.44 77 GLN A O 1
ATOM 642 N N . TYR A 1 78 ? 21.714 -4.448 -1.314 1.00 92.50 78 TYR A N 1
ATOM 643 C CA . TYR A 1 78 ? 20.632 -4.875 -2.196 1.00 92.50 78 TYR A CA 1
ATOM 644 C C . TYR A 1 78 ? 20.141 -6.289 -1.849 1.00 92.50 78 TYR A C 1
ATOM 646 O O . TYR A 1 78 ? 18.939 -6.512 -1.700 1.00 92.50 78 TYR A O 1
ATOM 654 N N . ALA A 1 79 ? 21.062 -7.236 -1.648 1.00 94.00 79 ALA A N 1
ATOM 655 C CA . ALA A 1 79 ? 20.740 -8.612 -1.278 1.00 94.00 79 ALA A CA 1
ATOM 656 C C . ALA A 1 79 ? 20.044 -8.697 0.091 1.00 94.00 79 ALA A C 1
ATOM 658 O O . ALA A 1 79 ? 19.040 -9.398 0.228 1.00 94.00 79 ALA A O 1
ATOM 659 N N . SER A 1 80 ? 20.531 -7.951 1.087 1.00 94.12 80 SER A N 1
ATOM 660 C CA . SER A 1 80 ? 19.901 -7.875 2.411 1.00 94.12 80 SER A CA 1
ATOM 661 C C . SER A 1 80 ? 18.513 -7.237 2.360 1.00 94.12 80 SER A C 1
ATOM 663 O O . SER A 1 80 ? 17.594 -7.769 2.974 1.00 94.12 80 SER A O 1
ATOM 665 N N . LEU A 1 81 ? 18.307 -6.167 1.586 1.00 94.69 81 LEU A N 1
ATOM 666 C CA . LEU A 1 81 ? 16.977 -5.573 1.397 1.00 94.69 81 LEU A CA 1
ATOM 667 C C . LEU A 1 81 ? 15.997 -6.551 0.744 1.00 94.69 81 LEU A C 1
ATOM 669 O O . LEU A 1 81 ? 14.844 -6.634 1.166 1.00 94.69 81 LEU A O 1
ATOM 673 N N . LEU A 1 82 ? 16.443 -7.318 -0.254 1.00 94.19 82 LEU A N 1
ATOM 674 C CA . LEU A 1 82 ? 15.619 -8.353 -0.880 1.00 94.19 82 LEU A CA 1
ATOM 675 C C . LEU A 1 82 ? 15.272 -9.486 0.095 1.00 94.19 82 LEU A C 1
ATOM 677 O O . LEU A 1 82 ? 14.127 -9.943 0.101 1.00 94.19 82 LEU A O 1
ATOM 681 N N . ALA A 1 83 ? 16.223 -9.914 0.928 1.00 95.06 83 ALA A N 1
ATOM 682 C CA . ALA A 1 83 ? 15.983 -10.911 1.969 1.00 95.06 83 ALA A CA 1
ATOM 683 C C . ALA A 1 83 ? 14.981 -10.395 3.017 1.00 95.06 83 ALA A C 1
ATOM 685 O O . ALA A 1 83 ? 13.968 -11.048 3.261 1.00 95.06 83 ALA A O 1
ATOM 686 N N . SER A 1 84 ? 15.188 -9.182 3.537 1.00 93.94 84 SER A N 1
ATOM 687 C CA . SER A 1 84 ? 14.270 -8.514 4.469 1.00 93.94 84 SER A CA 1
ATOM 688 C C . SER A 1 84 ? 12.874 -8.341 3.874 1.00 93.94 84 SER A C 1
ATOM 690 O O . SER A 1 84 ? 11.874 -8.509 4.564 1.00 93.94 84 SER A O 1
ATOM 692 N N . LEU A 1 85 ? 12.772 -8.049 2.575 1.00 93.69 85 LEU A N 1
ATOM 693 C CA . LEU A 1 85 ? 11.494 -7.961 1.871 1.00 93.69 85 LEU A CA 1
ATOM 694 C C . LEU A 1 85 ? 10.787 -9.322 1.807 1.00 93.69 85 LEU A C 1
ATOM 696 O O . LEU A 1 85 ? 9.568 -9.392 1.981 1.00 93.69 85 LEU A O 1
ATOM 700 N N . GLN A 1 86 ? 11.522 -10.406 1.544 1.00 93.38 86 GLN A N 1
ATOM 701 C CA . GLN A 1 86 ? 10.956 -11.756 1.574 1.00 93.38 86 GLN A CA 1
ATOM 702 C C . GLN A 1 86 ? 10.502 -12.148 2.981 1.00 93.38 86 GLN A C 1
ATOM 704 O O . GLN A 1 86 ? 9.402 -12.681 3.129 1.00 93.38 86 GLN A O 1
ATOM 709 N N . GLU A 1 87 ? 11.299 -11.837 3.999 1.00 91.88 87 GLU A N 1
ATOM 710 C CA . GLU A 1 87 ? 10.967 -12.085 5.400 1.00 91.88 87 GLU A CA 1
ATOM 711 C C . GLU A 1 87 ? 9.736 -11.282 5.837 1.00 91.88 87 GLU A C 1
ATOM 713 O O . GLU A 1 87 ? 8.786 -11.859 6.360 1.00 91.88 87 GLU A O 1
ATOM 718 N N . ALA A 1 88 ? 9.668 -9.987 5.518 1.00 92.00 88 ALA A N 1
ATOM 719 C CA . ALA A 1 88 ? 8.502 -9.149 5.794 1.00 92.00 88 ALA A CA 1
ATOM 720 C C . ALA A 1 88 ? 7.237 -9.684 5.098 1.00 92.00 88 ALA A C 1
ATOM 722 O O . ALA A 1 88 ? 6.166 -9.760 5.705 1.00 92.00 88 ALA A O 1
ATOM 723 N N . ARG A 1 89 ? 7.349 -10.142 3.841 1.00 91.56 89 ARG A N 1
ATOM 724 C CA . ARG A 1 89 ? 6.240 -10.802 3.127 1.00 91.56 89 ARG A CA 1
ATOM 725 C C . ARG A 1 89 ? 5.818 -12.117 3.776 1.00 91.56 89 ARG A C 1
ATOM 727 O O . ARG A 1 89 ? 4.628 -12.431 3.765 1.00 91.56 89 ARG A O 1
ATOM 734 N N . ALA A 1 90 ? 6.764 -12.896 4.294 1.00 91.69 90 ALA A N 1
ATOM 735 C CA . ALA A 1 90 ? 6.468 -14.118 5.032 1.00 91.69 90 ALA A CA 1
ATOM 736 C C . ALA A 1 90 ? 5.787 -13.798 6.372 1.00 91.69 90 ALA A C 1
ATOM 738 O O . ALA A 1 90 ? 4.787 -14.431 6.701 1.00 91.69 90 ALA A O 1
ATOM 739 N N . GLY A 1 91 ? 6.239 -12.756 7.076 1.00 89.50 91 GLY A N 1
ATOM 740 C CA . GLY A 1 91 ? 5.610 -12.224 8.286 1.00 89.50 91 GLY A CA 1
ATOM 741 C C . GLY A 1 91 ? 4.157 -11.801 8.057 1.00 89.50 91 GLY A C 1
ATOM 742 O O . GLY A 1 91 ? 3.278 -12.149 8.832 1.00 89.50 91 GLY A O 1
ATOM 743 N N . MET A 1 92 ? 3.848 -11.167 6.922 1.00 88.12 92 MET A N 1
ATOM 744 C CA . MET A 1 92 ? 2.460 -10.844 6.541 1.00 88.12 92 MET A CA 1
ATOM 745 C C . MET A 1 92 ? 1.602 -12.066 6.163 1.00 88.12 92 MET A C 1
ATOM 747 O O . MET A 1 92 ? 0.398 -11.940 5.946 1.00 88.12 92 MET A O 1
ATOM 751 N N . LYS A 1 93 ? 2.194 -13.255 6.051 1.00 90.12 93 LYS A N 1
ATOM 752 C CA . LYS A 1 93 ? 1.476 -14.526 5.873 1.00 90.12 93 LYS A CA 1
ATOM 753 C C . LYS A 1 93 ? 1.498 -15.381 7.135 1.00 90.12 93 LYS A C 1
ATOM 755 O O . LYS A 1 93 ? 0.910 -16.462 7.126 1.00 90.12 93 LYS A O 1
ATOM 760 N N . SER A 1 94 ? 2.179 -14.927 8.183 1.00 91.69 94 SER A N 1
ATOM 761 C CA . SER A 1 94 ? 2.396 -15.715 9.380 1.00 91.69 94 SER A CA 1
ATOM 762 C C . SER A 1 94 ? 1.094 -15.889 10.174 1.00 91.69 94 SER A C 1
ATOM 764 O O . SER A 1 94 ? 0.167 -15.073 10.045 1.00 91.69 94 SER A O 1
ATOM 766 N N . PRO A 1 95 ? 0.998 -16.944 11.003 1.00 93.31 95 PRO A N 1
ATOM 767 C CA . PRO A 1 95 ? -0.138 -17.136 11.898 1.00 93.31 95 PRO A CA 1
ATOM 768 C C . PRO A 1 95 ? -0.379 -15.927 12.807 1.00 93.31 95 PRO A C 1
ATOM 770 O O . PRO A 1 95 ? -1.527 -15.575 13.055 1.00 93.31 95 PRO A O 1
ATOM 773 N N . GLU A 1 96 ? 0.681 -15.242 13.243 1.00 91.31 96 GLU A N 1
ATOM 774 C CA . GLU A 1 96 ? 0.601 -14.058 14.102 1.00 91.31 96 GLU A CA 1
ATOM 775 C C . GLU A 1 96 ? -0.096 -12.889 13.395 1.00 91.31 96 GLU A C 1
ATOM 777 O O . GLU A 1 96 ? -0.952 -12.229 13.986 1.00 91.31 96 GLU A O 1
ATOM 782 N N . TYR A 1 97 ? 0.217 -12.645 12.118 1.00 92.06 97 TYR A N 1
ATOM 783 C CA . TYR A 1 97 ? -0.455 -11.606 11.334 1.00 92.06 97 TYR A CA 1
ATOM 784 C C . TYR A 1 97 ? -1.929 -11.947 11.083 1.00 92.06 97 TYR A C 1
ATOM 786 O O . TYR A 1 97 ? -2.808 -11.093 11.230 1.00 92.06 97 TYR A O 1
ATOM 794 N N . GLN A 1 98 ? -2.219 -13.207 10.751 1.00 93.38 98 GLN A N 1
ATOM 795 C CA . GLN A 1 98 ? -3.596 -13.674 10.574 1.00 93.38 98 GLN A CA 1
ATOM 796 C C . GLN A 1 98 ? -4.397 -13.573 11.874 1.00 93.38 98 GLN A C 1
ATOM 798 O O . GLN A 1 98 ? -5.551 -13.142 11.856 1.00 93.38 98 GLN A O 1
ATOM 803 N N . GLN A 1 99 ? -3.784 -13.914 13.006 1.00 94.31 99 GLN A N 1
ATOM 804 C CA . GLN A 1 99 ? -4.392 -13.771 14.320 1.00 94.31 99 GLN A CA 1
ATOM 805 C C . GLN A 1 99 ? -4.653 -12.299 14.647 1.00 94.31 99 GLN A C 1
ATOM 807 O O . GLN A 1 99 ? -5.763 -11.968 15.046 1.00 94.31 99 GLN A O 1
ATOM 812 N N . ALA A 1 100 ? -3.704 -11.395 14.386 1.00 93.62 100 ALA A N 1
ATOM 813 C CA . ALA A 1 100 ? -3.911 -9.960 14.579 1.00 93.62 100 ALA A CA 1
ATOM 814 C C . ALA A 1 100 ? -5.065 -9.409 13.716 1.00 93.62 100 ALA A C 1
ATOM 816 O O . ALA A 1 100 ? -5.830 -8.558 14.172 1.00 93.62 100 ALA A O 1
ATOM 817 N N . LEU A 1 101 ? -5.246 -9.912 12.489 1.00 93.94 101 LEU A N 1
ATOM 818 C CA . LEU A 1 101 ? -6.403 -9.570 11.654 1.00 93.94 101 LEU A CA 1
ATOM 819 C C . LEU A 1 101 ? -7.722 -10.080 12.249 1.00 93.94 101 LEU A C 1
ATOM 821 O O . LEU A 1 101 ? -8.707 -9.341 12.286 1.00 93.94 101 LEU A O 1
ATOM 825 N N . GLN A 1 102 ? -7.748 -11.324 12.730 1.00 95.56 102 GLN A N 1
ATOM 826 C CA . GLN A 1 102 ? -8.929 -11.885 13.388 1.00 95.56 102 GLN A CA 1
ATOM 827 C C . GLN A 1 102 ? -9.267 -11.132 14.676 1.00 95.56 102 GLN A C 1
ATOM 829 O O . GLN A 1 102 ? -10.430 -10.809 14.907 1.00 95.56 102 GLN A O 1
ATOM 834 N N . ASP A 1 103 ? -8.265 -10.809 15.489 1.00 95.06 103 ASP A N 1
ATOM 835 C CA . ASP A 1 103 ? -8.426 -10.037 16.717 1.00 95.06 103 ASP A CA 1
ATOM 836 C C . ASP A 1 103 ? -8.940 -8.629 16.405 1.00 95.06 103 ASP A C 1
ATOM 838 O O . ASP A 1 103 ? -9.844 -8.146 17.080 1.00 95.06 103 ASP A O 1
ATOM 842 N N . SER A 1 104 ? -8.473 -8.004 15.318 1.00 95.06 104 SER A N 1
ATOM 843 C CA . SER A 1 104 ? -9.002 -6.712 14.867 1.00 95.06 104 SER A CA 1
ATOM 844 C C . SER A 1 104 ? -10.491 -6.794 14.530 1.00 95.06 104 SER A C 1
ATOM 846 O O . SER A 1 104 ? -11.237 -5.868 14.849 1.00 95.06 104 SER A O 1
ATOM 848 N N . ALA A 1 105 ? -10.930 -7.874 13.879 1.00 95.44 105 ALA A N 1
ATOM 849 C CA . ALA A 1 105 ? -12.336 -8.079 13.541 1.00 95.44 105 ALA A CA 1
ATOM 850 C C . ALA A 1 105 ? -13.187 -8.358 14.792 1.00 95.44 105 ALA A C 1
ATOM 852 O O . ALA A 1 105 ? -14.271 -7.794 14.938 1.00 95.44 105 ALA A O 1
ATOM 853 N N . LYS A 1 106 ? -12.677 -9.175 15.722 1.00 96.56 106 LYS A N 1
ATOM 854 C CA . LYS A 1 106 ? -13.338 -9.459 17.005 1.00 96.56 106 LYS A CA 1
ATOM 855 C C . LYS A 1 106 ? -13.501 -8.196 17.842 1.00 96.56 106 LYS A C 1
ATOM 857 O O . LYS A 1 106 ? -14.601 -7.911 18.295 1.00 96.56 106 LYS A O 1
ATOM 862 N N . VAL A 1 107 ? -12.440 -7.407 17.996 1.00 96.75 107 VAL A N 1
ATOM 863 C CA . VAL A 1 107 ? -12.487 -6.163 18.771 1.00 96.75 107 VAL A CA 1
ATOM 864 C C . VAL A 1 107 ? -13.429 -5.141 18.127 1.00 96.75 107 VAL A C 1
ATOM 866 O O . VAL A 1 107 ? -14.161 -4.454 18.833 1.00 96.75 107 VAL A O 1
ATOM 869 N N . ALA A 1 108 ? -13.484 -5.063 16.793 1.00 96.00 108 ALA A N 1
ATOM 870 C CA . ALA A 1 108 ? -14.462 -4.212 16.115 1.00 96.00 108 ALA A CA 1
ATOM 871 C C . ALA A 1 108 ? -15.911 -4.614 16.450 1.00 96.00 108 ALA A C 1
ATOM 873 O O . ALA A 1 108 ? -16.749 -3.742 16.690 1.00 96.00 108 ALA A O 1
ATOM 874 N N . LEU A 1 109 ? -16.191 -5.920 16.527 1.00 96.62 109 LEU A N 1
ATOM 875 C CA . LEU A 1 109 ? -17.491 -6.431 16.958 1.00 96.62 109 LEU A CA 1
ATOM 876 C C . LEU A 1 109 ? -17.763 -6.128 18.442 1.00 96.62 109 LEU A C 1
ATOM 878 O O . LEU A 1 109 ? -18.859 -5.674 18.764 1.00 96.62 109 LEU A O 1
ATOM 882 N N . GLU A 1 110 ? -16.777 -6.321 19.328 1.00 95.75 110 GLU A N 1
ATOM 883 C CA . GLU A 1 110 ? -16.880 -5.974 20.757 1.00 95.75 110 GLU A CA 1
ATOM 884 C C . GLU A 1 110 ? -17.241 -4.493 20.944 1.00 95.75 110 GLU A C 1
ATOM 886 O O . GLU A 1 110 ? -18.156 -4.169 21.702 1.00 95.75 110 GLU A O 1
ATOM 891 N N . ILE A 1 111 ? -16.579 -3.592 20.209 1.00 97.00 111 ILE A N 1
ATOM 892 C CA . ILE A 1 111 ? -16.878 -2.154 20.231 1.00 97.00 111 ILE A CA 1
ATOM 893 C C . ILE A 1 111 ? -18.304 -1.899 19.750 1.00 97.00 111 ILE A C 1
ATOM 895 O O . ILE A 1 111 ? -19.044 -1.167 20.404 1.00 97.00 111 ILE A O 1
ATOM 899 N N . GLN A 1 112 ? -18.712 -2.494 18.626 1.00 97.31 112 GLN A N 1
ATOM 900 C CA . GLN A 1 112 ? -20.057 -2.298 18.089 1.00 97.31 112 GLN A CA 1
ATOM 901 C C . GLN A 1 112 ? -21.129 -2.726 19.100 1.00 97.31 112 GLN A C 1
ATOM 903 O O . GLN A 1 112 ? -22.086 -1.984 19.329 1.00 97.31 112 GLN A O 1
ATOM 908 N N . GLN A 1 113 ? -20.947 -3.886 19.733 1.00 96.88 113 GLN A N 1
ATOM 909 C CA . GLN A 1 113 ? -21.848 -4.396 20.763 1.00 96.88 113 GLN A CA 1
ATOM 910 C C . GLN A 1 113 ? -21.870 -3.483 21.993 1.00 96.88 113 GLN A C 1
ATOM 912 O O . GLN A 1 113 ? -22.946 -3.081 22.431 1.00 96.88 113 GLN A O 1
ATOM 917 N N . ALA A 1 114 ? -20.705 -3.099 22.524 1.00 96.62 114 ALA A N 1
ATOM 918 C CA . ALA A 1 114 ? -20.618 -2.239 23.702 1.00 96.62 114 ALA A CA 1
ATOM 919 C C . ALA A 1 114 ? -21.234 -0.853 23.454 1.00 96.62 114 ALA A C 1
ATOM 921 O O . ALA A 1 114 ? -21.990 -0.354 24.286 1.00 96.62 114 ALA A O 1
ATOM 922 N N . VAL A 1 115 ? -20.985 -0.255 22.284 1.00 97.44 115 VAL A N 1
ATOM 923 C CA . VAL A 1 115 ? -21.583 1.026 21.879 1.00 97.44 115 VAL A CA 1
ATOM 924 C C . VAL A 1 115 ? -23.098 0.910 21.742 1.00 97.44 115 VAL A C 1
ATOM 926 O O . VAL A 1 115 ? -23.817 1.818 22.155 1.00 97.44 115 VAL A O 1
ATOM 929 N N . GLN A 1 116 ? -23.599 -0.183 21.165 1.00 97.62 116 GLN A N 1
ATOM 930 C CA . GLN A 1 116 ? -25.035 -0.404 21.028 1.00 97.62 116 GLN A CA 1
ATOM 931 C C . GLN A 1 116 ? -25.714 -0.522 22.397 1.00 97.62 116 GLN A C 1
ATOM 933 O O . GLN A 1 116 ? -26.688 0.185 22.649 1.00 97.62 116 GLN A O 1
ATOM 938 N N . GLN A 1 117 ? -25.177 -1.355 23.290 1.00 97.12 117 GLN A N 1
ATOM 939 C CA . GLN A 1 117 ? -25.737 -1.551 24.630 1.00 97.12 117 GLN A CA 1
ATOM 940 C C . GLN A 1 117 ? -25.649 -0.283 25.481 1.00 97.12 117 GLN A C 1
ATOM 942 O O . GLN A 1 117 ? -26.622 0.089 26.131 1.00 97.12 117 GLN A O 1
ATOM 947 N N . TYR A 1 118 ? -24.534 0.448 25.393 1.00 97.19 118 TYR A N 1
ATOM 948 C CA . TYR A 1 118 ? -24.399 1.772 25.999 1.00 97.19 118 TYR A CA 1
ATOM 949 C C . TYR A 1 118 ? -25.515 2.721 25.544 1.00 97.19 118 TYR A C 1
ATOM 951 O O . TYR A 1 118 ? -26.121 3.401 26.368 1.00 97.19 118 TYR A O 1
ATOM 959 N N . ARG A 1 119 ? -25.807 2.767 24.236 1.00 96.88 119 ARG A N 1
ATOM 960 C CA . ARG A 1 119 ? -26.853 3.640 23.683 1.00 96.88 119 ARG A CA 1
ATOM 961 C C . ARG A 1 119 ? -28.246 3.243 24.158 1.00 96.88 119 ARG A C 1
ATOM 963 O O . ARG A 1 119 ? -29.020 4.137 24.480 1.00 96.88 119 ARG A O 1
ATOM 970 N N . PHE A 1 120 ? -28.554 1.947 24.205 1.00 96.81 120 PHE A N 1
ATOM 971 C CA . PHE A 1 120 ? -29.841 1.469 24.711 1.00 96.81 120 PHE A CA 1
ATOM 972 C C . PHE A 1 120 ? -30.016 1.798 26.192 1.00 96.81 120 PHE A C 1
ATOM 974 O O . PHE A 1 120 ? -30.948 2.522 26.529 1.00 96.81 120 PHE A O 1
ATOM 981 N N . ALA A 1 121 ? -29.072 1.394 27.046 1.00 95.06 121 ALA A N 1
ATOM 982 C CA . ALA A 1 121 ? -29.143 1.656 28.483 1.00 95.06 121 ALA A CA 1
ATOM 983 C C . ALA A 1 121 ? -29.201 3.161 28.796 1.00 95.06 121 ALA A C 1
ATOM 985 O O . ALA A 1 121 ? -29.960 3.587 29.662 1.00 95.06 121 ALA A O 1
ATOM 986 N N . LYS A 1 122 ? -28.454 3.990 28.053 1.00 96.12 122 LYS A N 1
ATOM 987 C CA . LYS A 1 122 ? -28.523 5.448 28.192 1.00 96.12 122 LYS A CA 1
ATOM 988 C C . LYS A 1 122 ? -29.882 6.006 27.770 1.00 96.12 122 LYS A C 1
ATOM 990 O O . LYS A 1 122 ? -30.443 6.825 28.483 1.00 96.12 122 LYS A O 1
ATOM 995 N N . SER A 1 123 ? -30.414 5.565 26.631 1.00 97.31 123 SER A N 1
ATOM 996 C CA . SER A 1 123 ? -31.721 6.024 26.152 1.00 97.31 123 SER A CA 1
ATOM 997 C C . SER A 1 123 ? -32.846 5.642 27.114 1.00 97.31 123 SER A C 1
ATOM 999 O O . SER A 1 123 ? -33.767 6.429 27.312 1.00 97.31 123 SER A O 1
ATOM 1001 N N . GLU A 1 124 ? -32.784 4.447 27.701 1.00 96.12 124 GLU A N 1
ATOM 1002 C CA . GLU A 1 124 ? -33.733 4.007 28.723 1.00 96.12 124 GLU A CA 1
ATOM 1003 C C . GLU A 1 124 ? -33.570 4.813 30.018 1.00 96.12 124 GLU A C 1
ATOM 1005 O O . GLU A 1 124 ? -34.570 5.235 30.598 1.00 96.12 124 GLU A O 1
ATOM 1010 N N . ALA A 1 125 ? -32.330 5.087 30.447 1.00 95.50 125 ALA A N 1
ATOM 1011 C CA . ALA A 1 125 ? -32.058 5.923 31.617 1.00 95.50 125 ALA A CA 1
ATOM 1012 C C . ALA A 1 125 ? -32.625 7.337 31.441 1.00 95.50 125 ALA A C 1
ATOM 1014 O O . ALA A 1 125 ? -33.261 7.858 32.355 1.00 95.50 125 ALA A O 1
ATOM 1015 N N . ASP A 1 126 ? -32.430 7.937 30.263 1.00 96.69 126 ASP A N 1
ATOM 1016 C CA . ASP A 1 126 ? -32.943 9.268 29.936 1.00 96.69 126 ASP A CA 1
ATOM 1017 C C . ASP A 1 126 ? -34.483 9.279 29.965 1.00 96.69 126 ASP A C 1
ATOM 1019 O O . ASP A 1 126 ? -35.083 10.192 30.531 1.00 96.69 126 ASP A O 1
ATOM 1023 N N . ALA A 1 127 ? -35.139 8.242 29.428 1.00 96.50 127 ALA A N 1
ATOM 1024 C CA . ALA A 1 127 ? -36.597 8.109 29.472 1.00 96.50 127 ALA A CA 1
ATOM 1025 C C . ALA A 1 127 ? -37.134 8.000 30.912 1.00 96.50 127 ALA A C 1
ATOM 1027 O O . ALA A 1 127 ? -38.047 8.734 31.290 1.00 96.50 127 ALA A O 1
ATOM 1028 N N . GLU A 1 128 ? -36.540 7.134 31.737 1.00 95.75 128 GLU A N 1
ATOM 1029 C CA . GLU A 1 128 ? -36.899 6.998 33.156 1.00 95.75 128 GLU A CA 1
ATOM 1030 C C . GLU A 1 128 ? -36.601 8.281 33.945 1.00 95.75 128 GLU A C 1
ATOM 1032 O O . GLU A 1 128 ? -37.351 8.640 34.851 1.00 95.75 128 GLU A O 1
ATOM 1037 N N . TYR A 1 129 ? -35.557 9.025 33.571 1.00 95.88 129 TYR A N 1
ATOM 1038 C CA . TYR A 1 129 ? -35.232 10.313 34.177 1.00 95.88 129 TYR A CA 1
ATOM 1039 C C . TYR A 1 129 ? -36.307 11.369 33.904 1.00 95.88 129 TYR A C 1
ATOM 1041 O O . TYR A 1 129 ? -36.670 12.122 34.811 1.00 95.88 129 TYR A O 1
ATOM 1049 N N . TYR A 1 130 ? -36.858 11.413 32.688 1.00 96.75 130 TYR A N 1
ATOM 1050 C CA . TYR A 1 130 ? -37.989 12.291 32.384 1.00 96.75 130 TYR A CA 1
ATOM 1051 C C . TYR A 1 130 ? -39.221 11.940 33.223 1.00 96.75 130 TYR A C 1
ATOM 1053 O O . TYR A 1 130 ? -39.806 12.837 33.829 1.00 96.75 130 TYR A O 1
ATOM 1061 N N . LEU A 1 131 ? -39.567 10.653 33.329 1.00 95.56 131 LEU A N 1
ATOM 1062 C CA . LEU A 1 131 ? -40.699 10.194 34.146 1.00 95.56 131 LEU A CA 1
ATOM 1063 C C . LEU A 1 131 ? -40.486 10.481 35.638 1.00 95.56 131 LEU A C 1
ATOM 1065 O O . LEU A 1 131 ? -41.400 10.922 36.332 1.00 95.56 131 LEU A O 1
ATOM 1069 N N . TYR A 1 132 ? -39.259 10.314 36.133 1.00 95.06 132 TYR A N 1
ATOM 1070 C CA . TYR A 1 132 ? -38.885 10.711 37.488 1.00 95.06 132 TYR A CA 1
ATOM 1071 C C . TYR A 1 132 ? -39.114 12.210 37.724 1.00 95.06 132 TYR A C 1
ATOM 1073 O O . TYR A 1 132 ? -39.675 12.603 38.747 1.00 95.06 132 TYR A O 1
ATOM 1081 N N . LYS A 1 133 ? -38.714 13.061 36.771 1.00 95.12 133 LYS A N 1
ATOM 1082 C CA . LYS A 1 133 ? -38.910 14.515 36.855 1.00 95.12 133 LYS A CA 1
ATOM 1083 C C . LYS A 1 133 ? -40.377 14.924 36.789 1.00 95.12 133 LYS A C 1
ATOM 1085 O O . LYS A 1 133 ? -40.779 15.835 37.510 1.00 95.12 133 LYS A O 1
ATOM 1090 N N . GLU A 1 134 ? -41.173 14.245 35.975 1.00 95.12 134 GLU A N 1
ATOM 1091 C CA . GLU A 1 134 ? -42.622 14.432 35.922 1.00 95.12 134 GLU A CA 1
ATOM 1092 C C . GLU A 1 134 ? -43.284 14.054 37.259 1.00 95.12 134 GLU A C 1
ATOM 1094 O O . GLU A 1 134 ? -44.052 14.840 37.815 1.00 95.12 134 GLU A O 1
ATOM 1099 N N . ALA A 1 135 ? -42.905 12.919 37.852 1.00 94.00 135 ALA A N 1
ATOM 1100 C CA . ALA A 1 135 ? -43.387 12.504 39.170 1.00 94.00 135 ALA A CA 1
ATOM 1101 C C . ALA A 1 135 ? -42.977 13.482 40.291 1.00 94.00 135 ALA A C 1
ATOM 1103 O O . ALA A 1 135 ? -43.754 13.729 41.218 1.00 94.00 135 ALA A O 1
ATOM 1104 N N . GLN A 1 136 ? -41.782 14.085 40.197 1.00 92.94 136 GLN A N 1
ATOM 1105 C CA . GLN A 1 136 ? -41.353 15.182 41.078 1.00 92.94 136 GLN A CA 1
ATOM 1106 C C . GLN A 1 136 ? -42.253 16.408 40.946 1.00 92.94 136 GLN A C 1
ATOM 1108 O O . GLN A 1 136 ? -42.660 16.983 41.952 1.00 92.94 136 GLN A O 1
ATOM 1113 N N . TYR A 1 137 ? -42.595 16.793 39.718 1.00 95.25 137 TYR A N 1
ATOM 1114 C CA . TYR A 1 137 ? -43.463 17.939 39.461 1.00 95.25 137 TYR A CA 1
ATOM 1115 C C . TYR A 1 137 ? -44.881 17.737 40.019 1.00 95.25 137 TYR A C 1
ATOM 1117 O O . TYR A 1 137 ? -45.462 18.659 40.592 1.00 95.25 137 TYR A O 1
ATOM 1125 N N . HIS A 1 138 ? -45.420 16.520 39.906 1.00 93.81 138 HIS A N 1
ATOM 1126 C CA . HIS A 1 138 ? -46.753 16.172 40.404 1.00 93.81 138 HIS A CA 1
ATOM 1127 C C . HIS A 1 138 ? -46.800 15.752 41.885 1.00 93.81 138 HIS A C 1
ATOM 1129 O O . HIS A 1 138 ? -47.891 15.521 42.401 1.00 93.81 138 HIS A O 1
ATOM 1135 N N . ASN A 1 139 ? -45.660 15.709 42.588 1.00 92.44 139 ASN A N 1
ATOM 1136 C CA . ASN A 1 139 ? -45.537 15.227 43.974 1.00 92.44 139 ASN A CA 1
ATOM 1137 C C . ASN A 1 139 ? -46.080 13.795 44.193 1.00 92.44 139 ASN A C 1
ATOM 1139 O O . ASN A 1 139 ? -46.627 13.486 45.250 1.00 92.44 139 ASN A O 1
ATOM 1143 N N . ASP A 1 140 ? -45.926 12.914 43.200 1.00 93.31 140 ASP A N 1
ATOM 1144 C CA . ASP A 1 140 ? -46.284 11.492 43.304 1.00 93.31 140 ASP A CA 1
ATOM 1145 C C . ASP A 1 140 ? -45.100 10.693 43.881 1.00 93.31 140 ASP A C 1
ATOM 1147 O O . ASP A 1 140 ? -44.204 10.267 43.148 1.00 93.31 140 ASP A O 1
ATOM 1151 N N . GLU A 1 141 ? -45.059 10.528 45.208 1.00 90.50 141 GLU A N 1
ATOM 1152 C CA . GLU A 1 141 ? -43.947 9.843 45.888 1.00 90.50 141 GLU A CA 1
ATOM 1153 C C . GLU A 1 141 ? -43.735 8.378 45.443 1.00 90.50 141 GLU A C 1
ATOM 1155 O O . GLU A 1 141 ? -42.586 8.014 45.166 1.00 90.50 141 GLU A O 1
ATOM 1160 N N . PRO A 1 142 ? -44.778 7.531 45.296 1.00 91.81 142 PRO A N 1
ATOM 1161 C CA . PRO A 1 142 ? -44.613 6.177 44.764 1.00 91.81 142 PRO A CA 1
ATOM 1162 C C . PRO A 1 142 ? -43.965 6.133 43.372 1.00 91.81 142 PRO A C 1
ATOM 1164 O O . PRO A 1 142 ? -43.095 5.292 43.115 1.00 91.81 142 PRO A O 1
ATOM 1167 N N . ALA A 1 143 ? -44.369 7.028 42.465 1.00 90.25 143 ALA A N 1
ATOM 1168 C CA . ALA A 1 143 ? -43.791 7.099 41.126 1.00 90.25 143 ALA A CA 1
ATOM 1169 C C . ALA A 1 143 ? -42.344 7.621 41.156 1.00 90.25 143 ALA A C 1
ATOM 1171 O O . ALA A 1 143 ? -41.485 7.087 40.448 1.00 90.25 143 ALA A O 1
ATOM 1172 N N . GLN A 1 144 ? -42.041 8.601 42.014 1.00 90.69 144 GLN A N 1
ATOM 1173 C CA . GLN A 1 144 ? -40.678 9.104 42.206 1.00 90.69 144 GLN A CA 1
ATOM 1174 C C . GLN A 1 144 ? -39.722 8.006 42.676 1.00 90.69 144 GLN A C 1
ATOM 1176 O O . GLN A 1 144 ? -38.639 7.862 42.110 1.00 90.69 144 GLN A O 1
ATOM 1181 N N . GLU A 1 145 ? -40.104 7.210 43.677 1.00 93.00 145 GLU A N 1
ATOM 1182 C CA . GLU A 1 145 ? -39.239 6.143 44.188 1.00 93.00 145 GLU A CA 1
ATOM 1183 C C . GLU A 1 145 ? -38.974 5.076 43.114 1.00 93.00 145 GLU A C 1
ATOM 1185 O O . GLU A 1 145 ? -37.837 4.630 42.931 1.00 93.00 145 GLU A O 1
ATOM 1190 N N . LYS A 1 146 ? -40.011 4.695 42.358 1.00 94.44 146 LYS A N 1
ATOM 1191 C CA . LYS A 1 146 ? -39.905 3.707 41.279 1.00 94.44 146 LYS A CA 1
ATOM 1192 C C . LYS A 1 146 ? -38.975 4.179 40.159 1.00 94.44 146 LYS A C 1
ATOM 1194 O O . LYS A 1 146 ? -38.033 3.466 39.811 1.00 94.44 146 LYS A O 1
ATOM 1199 N N . HIS A 1 147 ? -39.229 5.363 39.602 1.00 93.19 147 HIS A N 1
ATOM 1200 C CA . HIS A 1 147 ? -38.433 5.894 38.495 1.00 93.19 147 HIS A CA 1
ATOM 1201 C C . HIS A 1 147 ? -37.012 6.257 38.946 1.00 93.19 147 HIS A C 1
ATOM 1203 O O . HIS A 1 147 ? -36.059 5.989 38.222 1.00 93.19 147 HIS A O 1
ATOM 1209 N N . GLY A 1 148 ? -36.831 6.750 40.177 1.00 91.75 148 GLY A N 1
ATOM 1210 C CA . GLY A 1 148 ? -35.508 7.015 40.752 1.00 91.75 148 GLY A CA 1
ATOM 1211 C C . GLY A 1 148 ? -34.628 5.762 40.830 1.00 91.75 148 GLY A C 1
ATOM 1212 O O . GLY A 1 148 ? -33.493 5.778 40.353 1.00 91.75 148 GLY A O 1
ATOM 1213 N N . LYS A 1 149 ? -35.168 4.639 41.329 1.00 94.75 149 LYS A N 1
ATOM 1214 C CA . LYS A 1 149 ? -34.448 3.348 41.356 1.00 94.75 149 LYS A CA 1
ATOM 1215 C C . LYS A 1 149 ? -34.105 2.840 39.954 1.00 94.75 149 LYS A C 1
ATOM 1217 O O . LYS A 1 149 ? -33.020 2.297 39.743 1.00 94.75 149 LYS A O 1
ATOM 1222 N N . ASN A 1 150 ? -35.012 3.011 38.991 1.00 92.62 150 ASN A N 1
ATOM 1223 C CA . ASN A 1 150 ? -34.759 2.634 37.600 1.00 92.62 150 ASN A CA 1
ATOM 1224 C C . ASN A 1 150 ? -33.636 3.470 36.975 1.00 92.62 150 ASN A C 1
ATOM 1226 O O . ASN A 1 150 ? -32.765 2.901 36.316 1.00 92.62 150 ASN A O 1
ATOM 1230 N N . VAL A 1 151 ? -33.627 4.785 37.215 1.00 94.44 151 VAL A N 1
ATOM 1231 C CA . VAL A 1 151 ? -32.558 5.687 36.767 1.00 94.44 151 VAL A CA 1
ATOM 1232 C C . VAL A 1 151 ? -31.219 5.256 37.350 1.00 94.44 151 VAL A C 1
ATOM 1234 O O . VAL A 1 151 ? -30.263 5.113 36.593 1.00 94.44 151 VAL A O 1
ATOM 1237 N N . GLU A 1 152 ? -31.128 4.999 38.656 1.00 94.12 152 GLU A N 1
ATOM 1238 C CA . GLU A 1 152 ? -29.879 4.547 39.287 1.00 94.12 152 GLU A CA 1
ATOM 1239 C C . GLU A 1 152 ? -29.373 3.228 38.690 1.00 94.12 152 GLU A C 1
ATOM 1241 O O . GLU A 1 152 ? -28.198 3.123 38.326 1.00 94.12 152 GLU A O 1
ATOM 1246 N N . ARG A 1 153 ? -30.264 2.244 38.514 1.00 95.62 153 ARG A N 1
ATOM 1247 C CA . ARG A 1 153 ? -29.929 0.954 37.895 1.00 95.62 153 ARG A CA 1
ATOM 1248 C C . ARG A 1 153 ? -29.387 1.136 36.476 1.00 95.62 153 ARG A C 1
ATOM 1250 O O . ARG A 1 153 ? -28.294 0.660 36.174 1.00 95.62 153 ARG A O 1
ATOM 1257 N N . LEU A 1 154 ? -30.126 1.840 35.619 1.00 94.00 154 LEU A N 1
ATOM 1258 C CA . LEU A 1 154 ? -29.746 2.056 34.219 1.00 94.00 154 LEU A CA 1
ATOM 1259 C C . LEU A 1 154 ? -28.489 2.928 34.095 1.00 94.00 154 LEU A C 1
ATOM 1261 O O . LEU A 1 154 ? -27.689 2.730 33.181 1.00 94.00 154 LEU A O 1
ATOM 1265 N N . THR A 1 155 ? -28.269 3.841 35.047 1.00 94.69 155 THR A N 1
ATOM 1266 C CA . THR A 1 155 ? -27.029 4.621 35.160 1.00 94.69 155 THR A CA 1
ATOM 1267 C C . THR A 1 155 ? -25.832 3.720 35.430 1.00 94.69 155 THR A C 1
ATOM 1269 O O . THR A 1 155 ? -24.800 3.852 34.766 1.00 94.69 155 THR A O 1
ATOM 1272 N N . GLY A 1 156 ? -25.970 2.766 36.354 1.00 94.56 156 GLY A N 1
ATOM 1273 C CA . GLY A 1 156 ? -24.963 1.733 36.587 1.00 94.56 156 GLY A CA 1
ATOM 1274 C C . GLY A 1 156 ? -24.674 0.920 35.323 1.00 94.56 156 GLY A C 1
ATOM 1275 O O . GLY A 1 156 ? -23.516 0.786 34.926 1.00 94.56 156 GLY A O 1
ATOM 1276 N N . GLU A 1 157 ? -25.724 0.464 34.638 1.00 94.81 157 GLU A N 1
ATOM 1277 C CA . GLU A 1 157 ? -25.610 -0.346 33.420 1.00 94.81 157 GLU A CA 1
ATOM 1278 C C . GLU A 1 157 ? -24.915 0.401 32.275 1.00 94.81 157 GLU A C 1
ATOM 1280 O O . GLU A 1 157 ? -23.949 -0.117 31.707 1.00 94.81 157 GLU A O 1
ATOM 1285 N N . TYR A 1 158 ? -25.334 1.628 31.931 1.00 93.69 158 TYR A N 1
ATOM 1286 C CA . TYR A 1 158 ? -24.665 2.356 30.848 1.00 93.69 158 TYR A CA 1
ATOM 1287 C C . TYR A 1 158 ? -23.227 2.736 31.230 1.00 93.69 158 TYR A C 1
ATOM 1289 O O . TYR A 1 158 ? -22.368 2.812 30.350 1.00 93.69 158 TYR A O 1
ATOM 1297 N N . THR A 1 159 ? -22.925 2.958 32.514 1.00 96.19 159 THR A N 1
ATOM 1298 C CA . THR A 1 159 ? -21.555 3.247 32.972 1.00 96.19 159 THR A CA 1
ATOM 1299 C C . THR A 1 159 ? -20.654 2.020 32.819 1.00 96.19 159 THR A C 1
ATOM 1301 O O . THR A 1 159 ? -19.526 2.138 32.335 1.00 96.19 159 THR A O 1
ATOM 1304 N N . GLU A 1 160 ? -21.159 0.825 33.133 1.00 96.56 160 GLU A N 1
ATOM 1305 C CA . GLU A 1 160 ? -20.449 -0.434 32.892 1.00 96.56 160 GLU A CA 1
ATOM 1306 C C . GLU A 1 160 ? -20.211 -0.665 31.392 1.00 96.56 160 GLU A C 1
ATOM 1308 O O . GLU A 1 160 ? -19.091 -0.970 30.971 1.00 96.56 160 GLU A O 1
ATOM 1313 N N . TRP A 1 161 ? -21.235 -0.461 30.556 1.00 97.00 161 TRP A N 1
ATOM 1314 C CA . TRP A 1 161 ? -21.089 -0.566 29.102 1.00 97.00 161 TRP A CA 1
ATOM 1315 C C . TRP A 1 161 ? -20.110 0.458 28.534 1.00 97.00 161 TRP A C 1
ATOM 1317 O O . TRP A 1 161 ? -19.356 0.135 27.614 1.00 97.00 161 TRP A O 1
ATOM 1327 N N . LYS A 1 162 ? -20.064 1.667 29.103 1.00 96.31 162 LYS A N 1
ATOM 1328 C CA . LYS A 1 162 ? -19.074 2.678 28.735 1.00 96.31 162 LYS A CA 1
ATOM 1329 C C . LYS A 1 162 ? -17.655 2.211 29.062 1.00 96.31 162 LYS A C 1
ATOM 1331 O O . LYS A 1 162 ? -16.789 2.297 28.198 1.00 96.31 162 LYS A O 1
ATOM 1336 N N . SER A 1 163 ? -17.439 1.636 30.243 1.00 97.06 163 SER A N 1
ATOM 1337 C CA . SER A 1 163 ? -16.143 1.054 30.614 1.00 97.06 163 SER A CA 1
ATOM 1338 C C . SER A 1 163 ? -15.730 -0.091 29.678 1.00 97.06 163 SER A C 1
ATOM 1340 O O . SER A 1 163 ? -14.590 -0.123 29.213 1.00 97.06 163 SER A O 1
ATOM 1342 N N . LYS A 1 164 ? -16.661 -0.989 29.319 1.00 96.00 164 LYS A N 1
ATOM 1343 C CA . LYS A 1 164 ? -16.415 -2.063 28.337 1.00 96.00 164 LYS A CA 1
ATOM 1344 C C . LYS A 1 164 ? -16.061 -1.517 26.955 1.00 96.00 164 LYS A C 1
ATOM 1346 O O . LYS A 1 164 ? -15.164 -2.052 26.307 1.00 96.00 164 LYS A O 1
ATOM 1351 N N . TRP A 1 165 ? -16.738 -0.458 26.512 1.00 96.88 165 TRP A N 1
ATOM 1352 C CA . TRP A 1 165 ? -16.407 0.221 25.262 1.00 96.88 165 TRP A CA 1
ATOM 1353 C C . TRP A 1 165 ? -14.992 0.809 25.314 1.00 96.88 165 TRP A C 1
ATOM 1355 O O . TRP A 1 165 ? -14.196 0.527 24.421 1.00 96.88 165 TRP A O 1
ATOM 1365 N N . ASP A 1 166 ? -14.645 1.554 26.363 1.00 96.62 166 ASP A N 1
ATOM 1366 C CA . ASP A 1 166 ? -13.319 2.172 26.483 1.00 96.62 166 ASP A CA 1
ATOM 1367 C C . ASP A 1 166 ? -12.199 1.114 26.517 1.00 96.62 166 ASP A C 1
ATOM 1369 O O . ASP A 1 166 ? -11.190 1.253 25.825 1.00 96.62 166 ASP A O 1
ATOM 1373 N N . ALA A 1 167 ? -12.411 -0.001 27.226 1.00 96.19 167 ALA A N 1
ATOM 1374 C CA . ALA A 1 167 ? -11.481 -1.130 27.232 1.00 96.19 167 ALA A CA 1
ATOM 1375 C C . ALA A 1 167 ? -11.333 -1.787 25.845 1.00 96.19 167 ALA A C 1
ATOM 1377 O O . ALA A 1 167 ? -10.227 -2.151 25.445 1.00 96.19 167 ALA A O 1
ATOM 1378 N N . ALA A 1 168 ? -12.428 -1.939 25.094 1.00 95.94 168 ALA A N 1
ATOM 1379 C CA . ALA A 1 168 ? -12.385 -2.483 23.739 1.00 95.94 168 ALA A CA 1
ATOM 1380 C C . ALA A 1 168 ? -11.687 -1.528 22.749 1.00 95.94 168 ALA A C 1
ATOM 1382 O O . ALA A 1 168 ? -10.969 -1.983 21.859 1.00 95.94 168 ALA A O 1
ATOM 1383 N N . GLU A 1 169 ? -11.831 -0.210 22.919 1.00 95.88 169 GLU A N 1
ATOM 1384 C CA . GLU A 1 169 ? -11.108 0.778 22.108 1.00 95.88 169 GLU A CA 1
ATOM 1385 C C . GLU A 1 169 ? -9.596 0.734 22.380 1.00 95.88 169 GLU A C 1
ATOM 1387 O O . GLU A 1 169 ? -8.803 0.858 21.446 1.00 95.88 169 GLU A O 1
ATOM 1392 N N . GLU A 1 170 ? -9.179 0.475 23.621 1.00 96.31 170 GLU A N 1
ATOM 1393 C CA . GLU A 1 170 ? -7.761 0.284 23.940 1.00 96.31 170 GLU A CA 1
ATOM 1394 C C . GLU A 1 170 ? -7.202 -0.993 23.294 1.00 96.31 170 GLU A C 1
ATOM 1396 O O . GLU A 1 170 ? -6.194 -0.938 22.588 1.00 96.31 170 GLU A O 1
ATOM 1401 N N . LYS A 1 171 ? -7.926 -2.122 23.379 1.00 95.75 171 LYS A N 1
ATOM 1402 C CA . LYS A 1 171 ? -7.555 -3.345 22.639 1.00 95.75 171 LYS A CA 1
ATOM 1403 C C . LYS A 1 171 ? -7.423 -3.088 21.136 1.00 95.75 171 LYS A C 1
ATOM 1405 O O . LYS A 1 171 ? -6.550 -3.653 20.477 1.00 95.75 171 LYS A O 1
ATOM 1410 N N . LYS A 1 172 ? -8.298 -2.254 20.564 1.00 95.75 172 LYS A N 1
ATOM 1411 C CA . LYS A 1 172 ? -8.250 -1.911 19.138 1.00 95.75 172 LYS A CA 1
ATOM 1412 C C . LYS A 1 172 ? -6.973 -1.158 18.807 1.00 95.75 172 LYS A C 1
ATOM 1414 O O . LYS A 1 172 ? -6.364 -1.467 17.786 1.00 95.75 172 LYS A O 1
ATOM 1419 N N . ARG A 1 173 ? -6.559 -0.208 19.649 1.00 95.75 173 ARG A N 1
ATOM 1420 C CA . ARG A 1 173 ? -5.287 0.511 19.479 1.00 95.75 173 ARG A CA 1
ATOM 1421 C C . ARG A 1 173 ? -4.105 -0.447 19.506 1.00 95.75 173 ARG A C 1
ATOM 1423 O O . ARG A 1 173 ? -3.278 -0.379 18.602 1.00 95.75 173 ARG A O 1
ATOM 1430 N N . ASP A 1 174 ? -4.079 -1.387 20.446 1.00 94.94 174 ASP A N 1
ATOM 1431 C CA . ASP A 1 174 ? -3.012 -2.390 20.539 1.00 94.94 174 ASP A CA 1
ATOM 1432 C C . ASP A 1 174 ? -2.921 -3.256 19.278 1.00 94.94 174 ASP A C 1
ATOM 1434 O O . ASP A 1 174 ? -1.846 -3.437 18.699 1.00 94.94 174 ASP A O 1
ATOM 1438 N N . VAL A 1 175 ? -4.057 -3.782 18.810 1.00 95.19 175 VAL A N 1
ATOM 1439 C CA . VAL A 1 175 ? -4.096 -4.613 17.599 1.00 95.19 175 VAL A CA 1
ATOM 1440 C C . VAL A 1 175 ? -3.727 -3.794 16.358 1.00 95.19 175 VAL A C 1
ATOM 1442 O O . VAL A 1 175 ? -2.976 -4.268 15.502 1.00 95.19 175 VAL A O 1
ATOM 1445 N N . GLN A 1 176 ? -4.198 -2.549 16.264 1.00 94.81 176 GLN A N 1
ATOM 1446 C CA . GLN A 1 176 ? -3.830 -1.645 15.176 1.00 94.81 176 GLN A CA 1
ATOM 1447 C C . GLN A 1 176 ? -2.340 -1.310 15.187 1.00 94.81 176 GLN A C 1
ATOM 1449 O O . GLN A 1 176 ? -1.737 -1.299 14.117 1.00 94.81 176 GLN A O 1
ATOM 1454 N N . ALA A 1 177 ? -1.732 -1.103 16.356 1.00 94.81 177 ALA A N 1
ATOM 1455 C CA . ALA A 1 177 ? -0.298 -0.868 16.485 1.00 94.81 177 ALA A CA 1
ATOM 1456 C C . ALA A 1 177 ? 0.514 -2.078 15.998 1.00 94.81 177 ALA A C 1
ATOM 1458 O O . ALA A 1 177 ? 1.467 -1.913 15.235 1.00 94.81 177 ALA A O 1
ATOM 1459 N N . ARG A 1 178 ? 0.092 -3.304 16.342 1.00 92.75 178 ARG A N 1
ATOM 1460 C CA . ARG A 1 178 ? 0.717 -4.537 15.829 1.00 92.75 178 ARG A CA 1
ATOM 1461 C C . ARG A 1 178 ? 0.631 -4.619 14.305 1.00 92.75 178 ARG A C 1
ATOM 1463 O O . ARG A 1 178 ? 1.649 -4.798 13.644 1.00 92.75 178 ARG A O 1
ATOM 1470 N N . LEU A 1 179 ? -0.564 -4.436 13.736 1.00 93.62 179 LEU A N 1
ATOM 1471 C CA . LEU A 1 179 ? -0.769 -4.453 12.280 1.00 93.62 179 LEU A CA 1
ATOM 1472 C C . LEU A 1 179 ? -0.003 -3.329 11.566 1.00 93.62 179 LEU A C 1
ATOM 1474 O O . LEU A 1 179 ? 0.489 -3.533 10.454 1.00 93.62 179 LEU A O 1
ATOM 1478 N N . ALA A 1 180 ? 0.102 -2.154 12.188 1.00 94.25 180 ALA A N 1
ATOM 1479 C CA . ALA A 1 180 ? 0.880 -1.034 11.678 1.00 94.25 180 ALA A CA 1
ATOM 1480 C C . ALA A 1 180 ? 2.378 -1.354 11.660 1.00 94.25 180 ALA A C 1
ATOM 1482 O O . ALA A 1 180 ? 3.022 -1.050 10.663 1.00 94.25 180 ALA A O 1
ATOM 1483 N N . GLY A 1 181 ? 2.912 -2.036 12.679 1.00 91.88 181 GLY A N 1
ATOM 1484 C CA . GLY A 1 181 ? 4.310 -2.479 12.711 1.00 91.88 181 GLY A CA 1
ATOM 1485 C C . GLY A 1 181 ? 4.695 -3.319 11.488 1.00 91.88 181 GLY A C 1
ATOM 1486 O O . GLY A 1 181 ? 5.658 -2.989 10.798 1.00 91.88 181 GLY A O 1
ATOM 1487 N N . PHE A 1 182 ? 3.885 -4.328 11.145 1.00 90.69 182 PHE A N 1
ATOM 1488 C CA . PHE A 1 182 ? 4.104 -5.145 9.940 1.00 90.69 182 PHE A CA 1
ATOM 1489 C C . PHE A 1 182 ? 4.073 -4.314 8.645 1.00 90.69 182 PHE A C 1
ATOM 1491 O O . PHE A 1 182 ? 4.883 -4.518 7.741 1.00 90.69 182 PHE A O 1
ATOM 1498 N N . ARG A 1 183 ? 3.138 -3.362 8.533 1.00 91.56 183 ARG A N 1
ATOM 1499 C CA . ARG A 1 183 ? 3.027 -2.489 7.349 1.00 91.56 183 ARG A CA 1
ATOM 1500 C C . ARG A 1 183 ? 4.166 -1.475 7.256 1.00 91.56 183 ARG A C 1
ATOM 1502 O O . ARG A 1 183 ? 4.605 -1.167 6.149 1.00 91.56 183 ARG A O 1
ATOM 1509 N N . GLN A 1 184 ? 4.628 -0.962 8.393 1.00 92.94 184 GLN A N 1
ATOM 1510 C CA . GLN A 1 184 ? 5.701 0.020 8.456 1.00 92.94 184 GLN A CA 1
ATOM 1511 C C . GLN A 1 184 ? 7.014 -0.602 7.990 1.00 92.94 184 GLN A C 1
ATOM 1513 O O . GLN A 1 184 ? 7.640 -0.060 7.088 1.00 92.94 184 GLN A O 1
ATOM 1518 N N . GLN A 1 185 ? 7.353 -1.795 8.491 1.00 91.31 185 GLN A N 1
ATOM 1519 C CA . GLN A 1 185 ? 8.526 -2.550 8.032 1.00 91.31 185 GLN A CA 1
ATOM 1520 C C . GLN A 1 185 ? 8.525 -2.727 6.508 1.00 91.31 185 GLN A C 1
ATOM 1522 O O . GLN A 1 185 ? 9.526 -2.467 5.846 1.00 91.31 185 GLN A O 1
ATOM 1527 N N . MET A 1 186 ? 7.379 -3.105 5.930 1.00 93.00 186 MET A N 1
ATOM 1528 C CA . MET A 1 186 ? 7.247 -3.258 4.481 1.00 93.00 186 MET A CA 1
ATOM 1529 C C . MET A 1 186 ? 7.425 -1.927 3.733 1.00 93.00 186 MET A C 1
ATOM 1531 O O . MET A 1 186 ? 8.084 -1.886 2.695 1.00 93.00 186 MET A O 1
ATOM 1535 N N . THR A 1 187 ? 6.840 -0.844 4.251 1.00 94.31 187 THR A N 1
ATOM 1536 C CA . THR A 1 187 ? 6.951 0.506 3.672 1.00 94.31 187 THR A CA 1
ATOM 1537 C C . THR A 1 187 ? 8.394 0.998 3.682 1.00 94.31 187 THR A C 1
ATOM 1539 O O . THR A 1 187 ? 8.875 1.487 2.662 1.00 94.31 187 THR A O 1
ATOM 1542 N N . ASP A 1 188 ? 9.100 0.818 4.797 1.00 94.50 188 ASP A N 1
ATOM 1543 C CA . ASP A 1 188 ? 10.487 1.254 4.955 1.00 94.50 188 ASP A CA 1
ATOM 1544 C C . ASP A 1 188 ? 11.415 0.496 3.999 1.00 94.50 188 ASP A C 1
ATOM 1546 O O . ASP A 1 188 ? 12.200 1.115 3.277 1.00 94.50 188 ASP A O 1
ATOM 1550 N N . ILE A 1 189 ? 11.266 -0.832 3.913 1.00 94.69 189 ILE A N 1
ATOM 1551 C CA . ILE A 1 189 ? 12.031 -1.664 2.973 1.00 94.69 189 ILE A CA 1
ATOM 1552 C C . ILE A 1 189 ? 11.731 -1.255 1.527 1.00 94.69 189 ILE A C 1
ATOM 1554 O O . ILE A 1 189 ? 12.653 -1.120 0.723 1.00 94.69 189 ILE A O 1
ATOM 1558 N N . HIS A 1 190 ? 10.462 -1.015 1.181 1.00 93.88 190 HIS A N 1
ATOM 1559 C CA . HIS A 1 190 ? 10.096 -0.533 -0.151 1.00 93.88 190 HIS A CA 1
ATOM 1560 C C . HIS A 1 190 ? 10.706 0.832 -0.472 1.00 93.88 190 HIS A C 1
ATOM 1562 O O . HIS A 1 190 ? 11.183 1.018 -1.588 1.00 93.88 190 HIS A O 1
ATOM 1568 N N . GLY A 1 191 ? 10.716 1.767 0.481 1.00 95.62 191 GLY A N 1
ATOM 1569 C CA . GLY A 1 191 ? 11.326 3.084 0.304 1.00 95.62 191 GLY A CA 1
ATOM 1570 C C . GLY A 1 191 ? 12.835 2.996 0.075 1.00 95.62 191 GLY A C 1
ATOM 1571 O O . GLY A 1 191 ? 13.357 3.621 -0.847 1.00 95.62 191 GLY A O 1
ATOM 1572 N N . GLN A 1 192 ? 13.527 2.168 0.862 1.00 94.62 192 GLN A N 1
ATOM 1573 C CA . GLN A 1 192 ? 14.963 1.924 0.702 1.00 94.62 192 GLN A CA 1
ATOM 1574 C C . GLN A 1 192 ? 15.279 1.242 -0.633 1.00 94.62 192 GLN A C 1
ATOM 1576 O O . GLN A 1 192 ? 16.205 1.659 -1.328 1.00 94.62 192 GLN A O 1
ATOM 1581 N N . LEU A 1 193 ? 14.485 0.241 -1.026 1.00 94.56 193 LEU A N 1
ATOM 1582 C CA . LEU A 1 193 ? 14.647 -0.440 -2.308 1.00 94.56 193 LEU A CA 1
ATOM 1583 C C . LEU A 1 193 ? 14.401 0.520 -3.477 1.00 94.56 193 LEU A C 1
ATOM 1585 O O . LEU A 1 193 ? 15.211 0.557 -4.389 1.00 94.56 193 LEU A O 1
ATOM 1589 N N . ALA A 1 194 ? 13.343 1.334 -3.425 1.00 94.50 194 ALA A N 1
ATOM 1590 C CA . ALA A 1 194 ? 13.022 2.305 -4.471 1.00 94.50 194 ALA A CA 1
ATOM 1591 C C . ALA A 1 194 ? 14.098 3.388 -4.616 1.00 94.50 194 ALA A C 1
ATOM 1593 O O . ALA A 1 194 ? 14.403 3.802 -5.730 1.00 94.50 194 ALA A O 1
ATOM 1594 N N . ALA A 1 195 ? 14.694 3.841 -3.509 1.00 94.50 195 ALA A N 1
ATOM 1595 C CA . ALA A 1 195 ? 15.823 4.765 -3.560 1.00 94.50 195 ALA A CA 1
ATOM 1596 C C . ALA A 1 195 ? 17.041 4.121 -4.238 1.00 94.50 195 ALA A C 1
ATOM 1598 O O . ALA A 1 195 ? 17.695 4.763 -5.056 1.00 94.50 195 ALA A O 1
ATOM 1599 N N . LEU A 1 196 ? 17.308 2.849 -3.928 1.00 93.62 196 LEU A N 1
ATOM 1600 C CA . LEU A 1 196 ? 18.443 2.106 -4.466 1.00 93.62 196 LEU A CA 1
ATOM 1601 C C . LEU A 1 196 ? 18.248 1.706 -5.939 1.00 93.62 196 LEU A C 1
ATOM 1603 O O . LEU A 1 196 ? 19.203 1.727 -6.704 1.00 93.62 196 LEU A O 1
ATOM 1607 N N . THR A 1 197 ? 17.025 1.374 -6.362 1.00 94.44 197 THR A N 1
ATOM 1608 C CA . THR A 1 197 ? 16.715 0.955 -7.742 1.00 94.44 197 THR A CA 1
ATOM 1609 C C . THR A 1 197 ? 16.258 2.097 -8.644 1.00 94.44 197 THR A C 1
ATOM 1611 O O . THR A 1 197 ? 15.948 1.853 -9.808 1.00 94.44 197 THR A O 1
ATOM 1614 N N . LYS A 1 198 ? 16.237 3.340 -8.147 1.00 95.38 198 LYS A N 1
ATOM 1615 C CA . LYS A 1 198 ? 15.688 4.501 -8.857 1.00 95.38 198 LYS A CA 1
ATOM 1616 C C . LYS A 1 198 ? 16.254 4.666 -10.267 1.00 95.38 198 LYS A C 1
ATOM 1618 O O . LYS A 1 198 ? 15.488 4.773 -11.218 1.00 95.38 198 LYS A O 1
ATOM 1623 N N . GLU A 1 199 ? 17.578 4.677 -10.409 1.00 94.06 199 GLU A N 1
ATOM 1624 C CA . GLU A 1 199 ? 18.236 4.885 -11.707 1.00 94.06 199 GLU A CA 1
ATOM 1625 C C . GLU A 1 199 ? 17.911 3.750 -12.689 1.00 94.06 199 GLU A C 1
ATOM 1627 O O . GLU A 1 199 ? 17.570 3.989 -13.848 1.00 94.06 199 GLU A O 1
ATOM 1632 N N . ARG A 1 200 ? 17.915 2.509 -12.196 1.00 95.12 200 ARG A N 1
ATOM 1633 C CA . ARG A 1 200 ? 17.518 1.315 -12.949 1.00 95.12 200 ARG A CA 1
ATOM 1634 C C . ARG A 1 200 ? 16.066 1.404 -13.429 1.00 95.12 200 ARG A C 1
ATOM 1636 O O . ARG A 1 200 ? 15.788 1.098 -14.588 1.00 95.12 200 ARG A O 1
ATOM 1643 N N . ASP A 1 201 ? 15.148 1.837 -12.570 1.00 95.75 201 ASP A N 1
ATOM 1644 C CA . ASP A 1 201 ? 13.724 1.961 -12.900 1.00 95.75 201 ASP A CA 1
ATOM 1645 C C . ASP A 1 201 ? 13.459 3.122 -13.878 1.00 95.75 201 ASP A C 1
ATOM 1647 O O . ASP A 1 201 ? 12.662 2.983 -14.806 1.00 95.75 201 ASP A O 1
ATOM 1651 N N . GLU A 1 202 ? 14.179 4.240 -13.748 1.00 96.50 202 GLU A N 1
ATOM 1652 C CA . GLU A 1 202 ? 14.133 5.352 -14.705 1.00 96.50 202 GLU A CA 1
ATOM 1653 C C . GLU A 1 202 ? 14.655 4.945 -16.092 1.00 96.50 202 GLU A C 1
ATOM 1655 O O . GLU A 1 202 ? 14.065 5.316 -17.112 1.00 96.50 202 GLU A O 1
ATOM 1660 N N . LEU A 1 203 ? 15.739 4.165 -16.154 1.00 96.44 203 LEU A N 1
ATOM 1661 C CA . LEU A 1 203 ? 16.269 3.629 -17.409 1.00 96.44 203 LEU A CA 1
ATOM 1662 C C . LEU A 1 203 ? 15.278 2.669 -18.071 1.00 96.44 203 LEU A C 1
ATOM 1664 O O . LEU A 1 203 ? 15.018 2.808 -19.267 1.00 96.44 203 LEU A O 1
ATOM 1668 N N . GLN A 1 204 ? 14.675 1.759 -17.299 1.00 95.75 204 GLN A N 1
ATOM 1669 C CA . GLN A 1 204 ? 13.637 0.861 -17.806 1.00 95.75 204 GLN A CA 1
ATOM 1670 C C . GLN A 1 204 ? 12.449 1.648 -18.371 1.00 95.75 204 GLN A C 1
ATOM 1672 O O . GLN A 1 204 ? 12.042 1.430 -19.508 1.00 95.75 204 GLN A O 1
ATOM 1677 N N . PHE A 1 205 ? 11.961 2.643 -17.633 1.00 96.31 205 PHE A N 1
ATOM 1678 C CA . PHE A 1 205 ? 10.864 3.490 -18.087 1.00 96.31 205 PHE A CA 1
ATOM 1679 C C . PHE A 1 205 ? 11.182 4.242 -19.389 1.00 96.31 205 PHE A C 1
ATOM 1681 O O . PHE A 1 205 ? 10.319 4.423 -20.251 1.00 96.31 205 PHE A O 1
ATOM 1688 N N . ARG A 1 206 ? 12.428 4.697 -19.564 1.00 95.94 206 ARG A N 1
ATOM 1689 C CA . ARG A 1 206 ? 12.863 5.336 -20.814 1.00 95.94 206 ARG A CA 1
ATOM 1690 C C . ARG A 1 206 ? 12.881 4.354 -21.981 1.00 95.94 206 ARG A C 1
ATOM 1692 O O . ARG A 1 206 ? 12.500 4.758 -23.076 1.00 95.94 206 ARG A O 1
ATOM 1699 N N . ILE A 1 207 ? 13.293 3.106 -21.756 1.00 95.69 207 ILE A N 1
ATOM 1700 C CA . ILE A 1 207 ? 13.240 2.041 -22.768 1.00 95.69 207 ILE A CA 1
ATOM 1701 C C . ILE A 1 207 ? 11.791 1.804 -23.197 1.00 95.69 207 ILE A C 1
ATOM 1703 O O . ILE A 1 207 ? 11.505 1.853 -24.392 1.00 95.69 207 ILE A O 1
ATOM 1707 N N . ASP A 1 208 ? 10.876 1.658 -22.239 1.00 94.50 208 ASP A N 1
ATOM 1708 C CA . ASP A 1 208 ? 9.453 1.433 -22.519 1.00 94.50 208 ASP A CA 1
ATOM 1709 C C . ASP A 1 208 ? 8.865 2.592 -23.349 1.00 94.50 208 ASP A C 1
ATOM 1711 O O . ASP A 1 208 ? 8.177 2.383 -24.348 1.00 94.50 208 ASP A O 1
ATOM 1715 N N . ARG A 1 209 ? 9.237 3.841 -23.030 1.00 94.44 209 ARG A N 1
ATOM 1716 C CA . ARG A 1 209 ? 8.849 5.021 -23.824 1.00 94.44 209 ARG A CA 1
ATOM 1717 C C . ARG A 1 209 ? 9.416 5.043 -25.241 1.00 94.44 209 ARG A C 1
ATOM 1719 O O . ARG A 1 209 ? 8.824 5.685 -26.110 1.00 94.44 209 ARG A O 1
ATOM 1726 N N . VAL A 1 210 ? 10.589 4.456 -25.473 1.00 92.75 210 VAL A N 1
ATOM 1727 C CA . VAL A 1 210 ? 11.155 4.321 -26.824 1.00 92.75 210 VAL A CA 1
ATOM 1728 C C . VAL A 1 210 ? 10.385 3.258 -27.604 1.00 92.75 210 VAL A C 1
ATOM 1730 O O . VAL A 1 210 ? 10.083 3.488 -28.774 1.00 92.75 210 VAL A O 1
ATOM 1733 N N . ASP A 1 211 ? 10.006 2.157 -26.953 1.00 89.50 211 ASP A N 1
ATOM 1734 C CA . ASP A 1 211 ? 9.225 1.074 -27.562 1.00 89.50 211 ASP A CA 1
ATOM 1735 C C . ASP A 1 211 ? 7.814 1.517 -27.962 1.00 89.50 211 ASP A C 1
ATOM 1737 O O . ASP A 1 211 ? 7.336 1.180 -29.045 1.00 89.50 211 ASP A O 1
ATOM 1741 N N . GLU A 1 212 ? 7.172 2.343 -27.140 1.00 91.06 212 GLU A N 1
ATOM 1742 C CA . GLU A 1 212 ? 5.850 2.906 -27.431 1.00 91.06 212 GLU A CA 1
ATOM 1743 C C . GLU A 1 212 ? 5.891 4.105 -28.395 1.00 91.06 212 GLU A C 1
ATOM 1745 O O . GLU A 1 212 ? 4.845 4.633 -28.783 1.00 91.06 212 GLU A O 1
ATOM 1750 N N . ARG A 1 213 ? 7.081 4.582 -28.788 1.00 89.19 213 ARG A N 1
ATOM 1751 C CA . ARG A 1 213 ? 7.224 5.831 -29.544 1.00 89.19 213 ARG A CA 1
ATOM 1752 C C . ARG A 1 213 ? 6.675 5.680 -30.971 1.00 89.19 213 ARG A C 1
ATOM 1754 O O . ARG A 1 213 ? 7.282 4.984 -31.788 1.00 89.19 213 ARG A O 1
ATOM 1761 N N . PRO A 1 214 ? 5.611 6.416 -31.349 1.00 84.94 214 PRO A N 1
ATOM 1762 C CA . PRO A 1 214 ? 5.143 6.403 -32.726 1.00 84.94 214 PRO A CA 1
ATOM 1763 C C . PRO A 1 214 ? 6.125 7.144 -33.644 1.00 84.94 214 PRO A C 1
ATOM 1765 O O . PRO A 1 214 ? 6.777 8.115 -33.246 1.00 84.94 214 PRO A O 1
ATOM 1768 N N . ILE A 1 215 ? 6.185 6.714 -34.904 1.00 81.75 215 ILE A N 1
ATOM 1769 C CA . ILE A 1 215 ? 6.897 7.411 -35.983 1.00 81.75 215 ILE A CA 1
ATOM 1770 C C . ILE A 1 215 ? 6.210 8.768 -36.204 1.00 81.75 215 ILE A C 1
ATOM 1772 O O . ILE A 1 215 ? 5.035 8.826 -36.569 1.00 81.75 215 ILE A O 1
ATOM 1776 N N . LYS A 1 216 ? 6.919 9.872 -35.942 1.00 78.50 216 LYS A N 1
ATOM 1777 C CA . LYS A 1 216 ? 6.343 11.227 -35.952 1.00 78.50 216 LYS A CA 1
ATOM 1778 C C . LYS A 1 216 ? 6.516 11.891 -37.311 1.00 78.50 216 LYS A C 1
ATOM 1780 O O . LYS A 1 216 ? 7.648 12.130 -37.725 1.00 78.50 216 LYS A O 1
ATOM 1785 N N . ILE A 1 217 ? 5.409 12.296 -37.931 1.00 72.19 217 ILE A N 1
ATOM 1786 C CA . ILE A 1 217 ? 5.411 13.230 -39.063 1.00 72.19 217 ILE A CA 1
ATOM 1787 C C . ILE A 1 217 ? 5.444 14.649 -38.483 1.00 72.19 217 ILE A C 1
ATOM 1789 O O . ILE A 1 217 ? 4.460 15.091 -37.895 1.00 72.19 217 ILE A O 1
ATOM 1793 N N . GLN A 1 218 ? 6.564 15.362 -38.611 1.00 66.94 218 GLN A N 1
ATOM 1794 C CA . GLN A 1 218 ? 6.636 16.784 -38.257 1.00 66.94 218 GLN A CA 1
ATOM 1795 C C . GLN A 1 218 ? 6.633 17.628 -39.528 1.00 66.94 218 GLN A C 1
ATOM 1797 O O . GLN A 1 218 ? 7.603 17.630 -40.282 1.00 66.94 218 GLN A O 1
ATOM 1802 N N . GLN A 1 219 ? 5.538 18.350 -39.759 1.00 62.03 219 GLN A N 1
ATOM 1803 C CA . GLN A 1 219 ? 5.478 19.379 -40.788 1.00 62.03 219 GLN A CA 1
ATOM 1804 C C . GLN A 1 219 ? 5.984 20.687 -40.181 1.00 62.03 219 GLN A C 1
ATOM 1806 O O . GLN A 1 219 ? 5.270 21.359 -39.441 1.00 62.03 219 GLN A O 1
ATOM 1811 N N . VAL A 1 220 ? 7.237 21.032 -40.466 1.00 67.12 220 VAL A N 1
ATOM 1812 C CA . VAL A 1 220 ? 7.787 22.339 -40.100 1.00 67.12 220 VAL A CA 1
ATOM 1813 C C . VAL A 1 220 ? 7.379 23.325 -41.189 1.00 67.12 220 VAL A C 1
ATOM 1815 O O . VAL A 1 220 ? 7.926 23.305 -42.289 1.00 67.12 220 VAL A O 1
ATOM 1818 N N . VAL A 1 221 ? 6.384 24.165 -40.902 1.00 71.56 221 VAL A N 1
ATOM 1819 C CA . VAL A 1 221 ? 6.117 25.356 -41.714 1.00 71.56 221 VAL A CA 1
ATOM 1820 C C . VAL A 1 221 ? 7.136 26.392 -41.274 1.00 71.56 221 VAL A C 1
ATOM 1822 O O . VAL A 1 221 ? 7.054 26.883 -40.152 1.00 71.56 221 VAL A O 1
ATOM 1825 N N . MET A 1 222 ? 8.132 26.665 -42.114 1.00 70.50 222 MET A N 1
ATOM 1826 C CA . MET A 1 222 ? 9.073 27.751 -41.856 1.00 70.50 222 MET A CA 1
ATOM 1827 C C . MET A 1 222 ? 8.327 29.074 -42.069 1.00 70.50 222 MET A C 1
ATOM 1829 O O . MET A 1 222 ? 7.869 29.316 -43.189 1.00 70.50 222 MET A O 1
ATOM 1833 N N . PRO A 1 223 ? 8.126 29.895 -41.021 1.00 69.00 223 PRO A N 1
ATOM 1834 C CA . PRO A 1 223 ? 7.594 31.229 -41.206 1.00 69.00 223 PRO A CA 1
ATOM 1835 C C . PRO A 1 223 ? 8.708 32.066 -41.839 1.00 69.00 223 PRO A C 1
ATOM 1837 O O . PRO A 1 223 ? 9.745 32.274 -41.221 1.00 69.00 223 PRO A O 1
ATOM 1840 N N . GLU A 1 224 ? 8.464 32.510 -43.069 1.00 62.84 224 GLU A N 1
ATOM 1841 C CA . GLU A 1 224 ? 9.300 33.431 -43.853 1.00 62.84 224 GLU A CA 1
ATOM 1842 C C . GLU A 1 224 ? 10.513 32.808 -44.573 1.00 62.84 224 GLU A C 1
ATOM 1844 O O . GLU A 1 224 ? 11.599 32.627 -44.024 1.00 62.84 224 GLU A O 1
ATOM 1849 N N . PHE A 1 225 ? 10.299 32.539 -45.866 1.00 53.22 225 PHE A N 1
ATOM 1850 C CA . PHE A 1 225 ? 11.238 32.908 -46.927 1.00 53.22 225 PHE A CA 1
ATOM 1851 C C . PHE A 1 225 ? 10.603 34.034 -47.741 1.00 53.22 225 PHE A C 1
ATOM 1853 O O . PHE A 1 225 ? 9.365 33.962 -47.934 1.00 53.22 225 PHE A O 1
#

Foldseek 3Di:
DPDDDPDPPVPDPCVVVVVVVVVVVVVVVVVVVCCVVPVVPVLLVVLVVVLVVVLVVLVVVLVVLVCCCCPNPCNVVNVVLVVLLVVLVVVCVDPVVVVLVVLLVVLVVQLVVLVV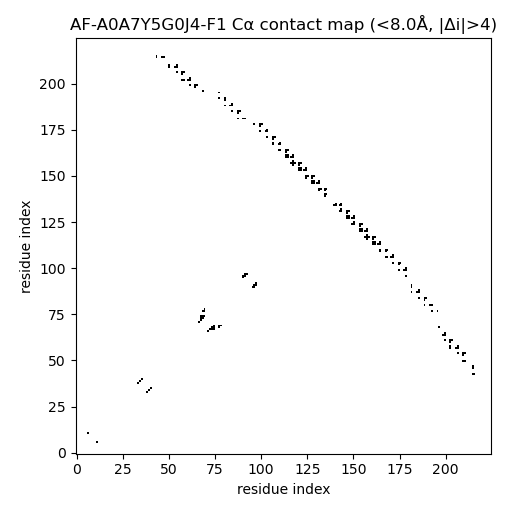QLVVLVVQLVVLVVQLVVCVVVVPVVSNVVSVVSNVVSVVRSVVSVVSNVVSVVSNVVSVVVNVVSVVSNVVSVVSNCVSCVVSVVSVVVSVCSVPDDRDDDDDDPPDD

pLDDT: mean 90.0, std 10.02, range [45.12, 97.62]

Mean predicted aligned error: 10.96 Å

Solvent-accessible surface area (backbone atoms only — not comparable to full-atom values): 12102 Å² total; per-residue (Å²): 130,84,81,78,74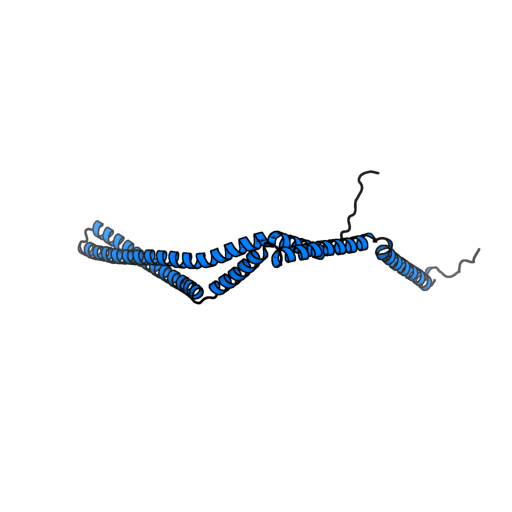,93,66,58,80,89,78,57,84,52,63,66,60,51,50,51,53,51,51,52,49,49,51,52,50,54,48,50,52,50,42,50,60,66,68,72,37,57,64,59,55,52,50,53,51,48,47,51,52,52,41,54,52,43,50,52,52,33,52,54,46,50,43,39,45,70,72,37,91,48,20,66,60,47,53,49,51,54,50,51,49,52,49,48,56,47,48,70,68,29,70,68,44,53,48,42,53,51,50,46,53,50,34,52,50,51,31,53,51,23,51,49,51,22,51,50,31,42,53,53,22,54,53,31,44,51,53,21,52,51,21,57,73,70,68,38,61,75,54,26,56,54,26,46,54,49,24,55,51,26,48,52,50,21,50,52,26,46,52,52,25,55,53,29,52,51,53,42,51,55,37,48,51,54,57,46,51,63,51,47,57,49,48,52,48,49,52,54,48,50,66,73,42,40,68,47,52,52,37,50,52,52,44,54,53,51,74,70,51,73,89,78,88,80,85,81,78,75,86,82,130

Sequence (225 aa):
MAKRSDIPIEERDYSHIYFVCSALLAVATFWAVIDMIWVRSPWQRTQREFNRIEKEDLQAKLNAEVEKLTNGESKDQYASLLASLQEARAGMKSPEYQQALQDSAKVALEIQQAVQQYRFAKSEADAEYYLYKEAQYHNDEPAQEKHGKNVERLTGEYTEWKSKWDAAEEKKRDVQARLAGFRQQMTDIHGQLAALTKERDELQFRIDRVDERPIKIQQVVMPEF

Radius of gyration: 43.05 Å; Cα contacts (8 Å, |Δi|>4): 123; chains: 1; bounding box: 76×51×139 Å

Nearest PDB structures (foldseek):
  6ixe-assembly1_A  TM=3.435E-01  e=1.413E-02  Homo sapiens
  6ixf-assembly1_A  TM=3.487E-01  e=1.640E-02  Homo sapiens
  6ixg-assembly1_A  TM=3.101E-01  e=3.135E-02  Homo sapiens
  5nnv-assembly4_D  TM=2.463E-01  e=8.496E-02  Bacillus subtilis subsp. subtilis str. 168
  7a0g-assembly1_DDD  TM=2.947E-01  e=1.776E+00  Serratia marcescens